Protein AF-A0A8S0FIL8-F1 (afdb_monomer)

Foldseek 3Di:
DADDDPDDDDDDDPDDDDAADDPQLLVQLQCLLVVDAAERAEEAEPDPNRVRNVVVQQVSQDDDPPDSPRGGHHHPNYDYDYPWHGKDWDWDAHPVGDIDIHTGHTPRGDLDQPCCVVDQLLPDQEDEDEPSNQSNLLVSLVNCVVSVHAYEYAQEDDPDACLSSLQSHLEYEYEQNSLCVNQVDNDPVVSQVVSVVSYVHWYKYQPDQQFIWTDDPNDIDGDGDDDDDDDDDDSAWDDDDDDDDDDDDDDDDPPDDDDDDDTDDDDDDDDDDDPDDDD

Structure (mmCIF, N/CA/C/O backbone):
data_AF-A0A8S0FIL8-F1
#
_entry.id   AF-A0A8S0FIL8-F1
#
loop_
_atom_site.group_PDB
_atom_site.id
_atom_site.type_symbol
_atom_site.label_atom_id
_atom_site.label_alt_id
_atom_site.label_comp_id
_atom_site.label_asym_id
_atom_site.label_entity_id
_atom_site.label_seq_id
_atom_site.pdbx_PDB_ins_code
_atom_site.Cartn_x
_atom_site.Cartn_y
_atom_site.Cartn_z
_atom_site.occupancy
_atom_site.B_iso_or_equiv
_atom_site.auth_seq_id
_atom_site.auth_comp_id
_atom_site.auth_asym_id
_atom_site.auth_atom_id
_atom_site.pdbx_PDB_model_num
ATOM 1 N N . MET A 1 1 ? 24.696 -2.050 7.051 1.00 86.12 1 MET A N 1
ATOM 2 C CA . MET A 1 1 ? 25.904 -1.302 7.494 1.00 86.12 1 MET A CA 1
ATOM 3 C C . MET A 1 1 ? 26.000 -1.391 9.016 1.00 86.12 1 MET A C 1
ATOM 5 O O . MET A 1 1 ? 25.010 -1.813 9.594 1.00 86.12 1 MET A O 1
ATOM 9 N N . PRO A 1 2 ? 27.134 -1.101 9.679 1.00 87.38 2 PRO A N 1
ATOM 10 C CA . PRO A 1 2 ? 27.211 -1.208 11.141 1.00 87.38 2 PRO A CA 1
ATOM 11 C C . PRO A 1 2 ? 26.214 -0.289 11.860 1.00 87.38 2 PRO A C 1
ATOM 13 O O . PRO A 1 2 ? 25.454 -0.758 12.696 1.00 87.38 2 PRO A O 1
ATOM 16 N N . THR A 1 3 ? 26.160 0.984 11.469 1.00 90.88 3 THR A N 1
ATOM 17 C CA . THR A 1 3 ? 25.270 2.012 12.033 1.00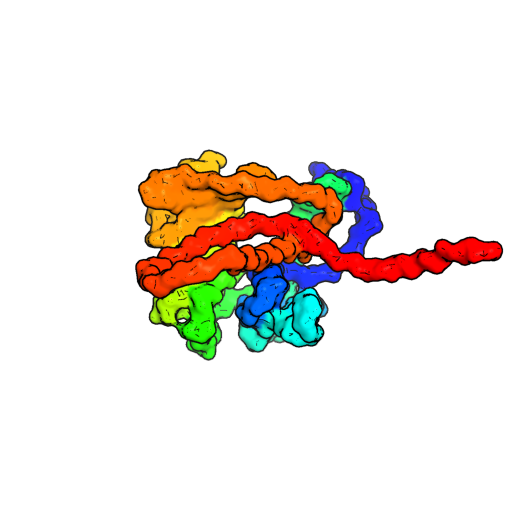 90.88 3 THR A CA 1
ATOM 18 C C . THR A 1 3 ? 24.722 2.900 10.921 1.00 90.88 3 THR A C 1
ATOM 20 O O . THR A 1 3 ? 25.359 3.031 9.871 1.00 90.88 3 THR A O 1
ATOM 23 N N . LEU A 1 4 ? 23.536 3.482 11.120 1.00 93.38 4 LEU A N 1
ATOM 24 C CA . LEU A 1 4 ? 22.948 4.426 10.167 1.00 93.38 4 LEU A CA 1
ATOM 25 C C . LEU A 1 4 ? 23.740 5.751 10.114 1.00 93.38 4 LEU A C 1
ATOM 27 O O . LEU A 1 4 ? 24.337 6.154 11.112 1.00 93.38 4 LEU A O 1
ATOM 31 N N . PRO A 1 5 ? 23.755 6.452 8.964 1.00 92.31 5 PRO A N 1
ATOM 32 C CA . PRO A 1 5 ? 24.324 7.794 8.867 1.00 92.31 5 PRO A CA 1
ATOM 33 C C . PRO A 1 5 ? 23.567 8.821 9.714 1.00 92.31 5 PRO A C 1
ATOM 35 O O . PRO A 1 5 ? 22.347 8.922 9.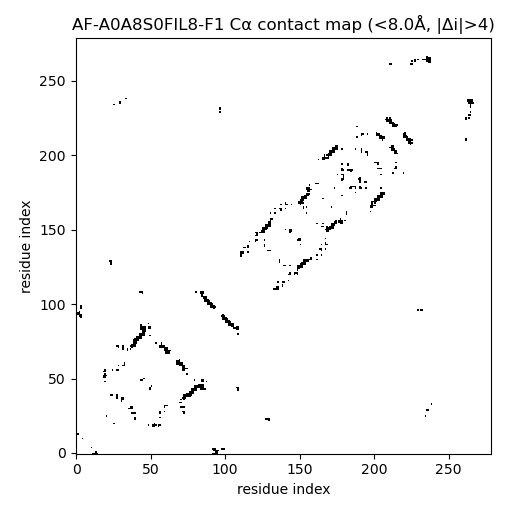616 1.00 92.31 5 PRO A O 1
ATOM 38 N N . GLU A 1 6 ? 24.300 9.652 10.452 1.00 90.75 6 GLU A N 1
ATOM 39 C CA . GLU A 1 6 ? 23.745 10.796 11.197 1.00 90.75 6 GLU A CA 1
ATOM 40 C C . GLU A 1 6 ? 23.898 12.131 10.440 1.00 90.75 6 GLU A C 1
ATOM 42 O O . GLU A 1 6 ? 23.356 13.156 10.847 1.00 90.75 6 GLU A O 1
ATOM 47 N N . GLY A 1 7 ? 24.634 12.145 9.323 1.00 90.81 7 GLY A N 1
ATOM 48 C CA . GLY A 1 7 ? 24.907 13.360 8.564 1.00 90.81 7 GLY A CA 1
ATOM 49 C C . GLY A 1 7 ? 25.640 13.109 7.249 1.00 90.81 7 GLY A C 1
ATOM 50 O O . GLY A 1 7 ? 25.738 11.982 6.761 1.00 90.81 7 GLY A O 1
ATOM 51 N N . GLY A 1 8 ? 26.146 14.189 6.651 1.00 91.94 8 GLY A N 1
ATOM 52 C CA . GLY A 1 8 ? 26.916 14.115 5.411 1.00 91.94 8 GLY A CA 1
ATOM 53 C C . GLY A 1 8 ? 28.220 13.336 5.601 1.00 91.94 8 GLY A C 1
ATOM 54 O O . GLY A 1 8 ? 28.983 13.607 6.525 1.00 91.94 8 GLY A O 1
ATOM 55 N N . GLY A 1 9 ? 28.498 12.384 4.711 1.00 89.94 9 GLY A N 1
ATOM 56 C CA . GLY A 1 9 ? 29.698 11.557 4.799 1.00 89.94 9 GLY A CA 1
ATOM 57 C C . GLY A 1 9 ? 29.759 10.469 3.733 1.00 89.94 9 GLY A C 1
ATOM 58 O O . GLY A 1 9 ? 28.884 10.356 2.874 1.00 89.94 9 GLY A O 1
ATOM 59 N N . LYS A 1 10 ? 30.818 9.658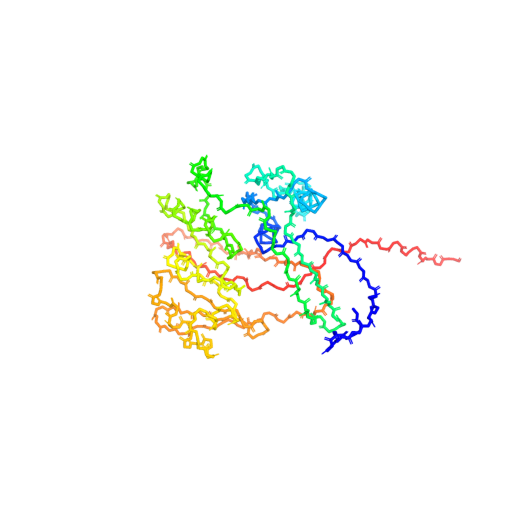 3.789 1.00 91.12 10 LYS A N 1
ATOM 60 C CA . LYS A 1 10 ? 30.979 8.454 2.967 1.00 91.12 10 LYS A CA 1
ATOM 61 C C . LYS A 1 10 ? 30.865 7.241 3.874 1.00 91.12 10 LYS A C 1
ATOM 63 O O . LYS A 1 10 ? 31.629 7.115 4.825 1.00 91.12 10 LYS A O 1
ATOM 68 N N . TYR A 1 11 ? 29.940 6.350 3.550 1.00 91.56 11 TYR A N 1
ATOM 69 C CA . TYR A 1 11 ? 29.658 5.159 4.340 1.00 91.56 11 TYR A CA 1
ATOM 70 C C . TYR A 1 11 ? 29.804 3.916 3.470 1.00 91.56 11 TYR A C 1
ATOM 72 O O . TYR A 1 11 ? 29.446 3.931 2.293 1.00 91.56 11 TYR A O 1
ATOM 80 N N . GLN A 1 12 ? 30.325 2.838 4.052 1.00 92.19 12 GLN A N 1
ATOM 81 C CA . GLN A 1 12 ? 30.495 1.563 3.366 1.00 92.19 12 GLN A CA 1
ATOM 82 C C . GLN A 1 12 ? 29.366 0.600 3.747 1.00 92.19 12 GLN A C 1
ATOM 84 O O . GLN A 1 12 ? 29.058 0.407 4.925 1.00 92.19 12 GLN A O 1
ATOM 89 N N . ALA A 1 13 ? 28.750 -0.020 2.741 1.00 92.50 13 ALA A N 1
ATOM 90 C CA . ALA A 1 13 ? 27.771 -1.077 2.943 1.00 92.50 13 ALA A CA 1
ATOM 91 C C . ALA A 1 13 ? 28.462 -2.447 3.036 1.00 92.50 13 ALA A C 1
ATOM 93 O O . ALA A 1 13 ? 29.376 -2.740 2.268 1.00 92.50 13 ALA A O 1
ATOM 94 N N . ASN A 1 14 ? 27.986 -3.299 3.947 1.00 91.50 14 ASN A N 1
ATOM 95 C CA . ASN A 1 14 ? 28.456 -4.688 4.066 1.00 91.50 14 ASN A CA 1
ATOM 96 C C . ASN A 1 14 ? 27.796 -5.603 3.021 1.00 91.50 14 ASN A C 1
ATOM 98 O O . ASN A 1 14 ? 28.373 -6.604 2.615 1.00 91.50 14 ASN A O 1
ATOM 102 N N . HIS A 1 15 ? 26.579 -5.251 2.600 1.00 90.44 15 HIS A N 1
ATOM 103 C CA . HIS A 1 15 ? 25.776 -5.971 1.618 1.00 90.44 15 HIS A CA 1
ATOM 104 C C . HIS A 1 15 ? 24.993 -4.967 0.772 1.00 90.44 15 HIS A C 1
ATOM 106 O O . HIS A 1 15 ? 24.625 -3.898 1.263 1.00 90.44 15 HIS A O 1
ATOM 112 N N . TYR A 1 16 ? 24.730 -5.333 -0.479 1.00 91.06 16 TYR A N 1
ATOM 113 C CA . TYR A 1 16 ? 23.907 -4.575 -1.413 1.00 91.06 16 TYR A CA 1
ATOM 114 C C . TYR A 1 16 ? 22.927 -5.527 -2.092 1.00 91.06 16 TYR A C 1
ATOM 116 O O . TYR A 1 16 ? 23.315 -6.620 -2.509 1.00 91.06 16 TYR A O 1
ATOM 124 N N . LEU A 1 17 ? 21.665 -5.113 -2.168 1.00 88.06 17 LEU A N 1
ATOM 125 C CA . LEU A 1 17 ? 20.586 -5.857 -2.798 1.00 88.06 17 LEU A CA 1
ATOM 126 C C . LEU A 1 17 ? 19.701 -4.882 -3.562 1.00 88.06 17 LEU A C 1
ATOM 128 O O . LEU A 1 17 ? 19.314 -3.843 -3.029 1.00 88.06 17 LEU A O 1
ATOM 132 N N . GLU A 1 18 ? 19.354 -5.264 -4.782 1.00 84.25 18 GLU A N 1
ATOM 133 C CA . GLU A 1 18 ? 18.313 -4.625 -5.573 1.00 84.25 18 GLU A CA 1
ATOM 134 C C . GLU A 1 18 ? 17.161 -5.621 -5.678 1.00 84.25 18 GLU A C 1
ATOM 136 O O . GLU A 1 18 ? 17.354 -6.741 -6.149 1.00 84.25 18 GLU A O 1
ATOM 141 N N . ILE A 1 19 ? 15.997 -5.238 -5.158 1.00 83.19 19 ILE A N 1
ATOM 142 C CA . ILE A 1 19 ? 14.789 -6.064 -5.145 1.00 83.19 19 ILE A CA 1
ATOM 143 C C . ILE A 1 19 ? 13.575 -5.196 -5.466 1.00 83.19 19 ILE A C 1
ATOM 145 O O . ILE A 1 19 ? 13.546 -3.999 -5.165 1.00 83.19 19 ILE A O 1
ATOM 149 N N . GLY A 1 20 ? 12.554 -5.817 -6.039 1.00 80.50 20 GLY A N 1
ATOM 150 C CA . GLY A 1 20 ? 11.224 -5.253 -6.175 1.00 80.50 20 GLY A CA 1
ATOM 151 C C . GLY A 1 20 ? 10.627 -4.920 -4.808 1.00 80.50 20 GLY A C 1
ATOM 152 O O . GLY A 1 20 ? 10.810 -5.630 -3.817 1.00 80.50 20 GLY A O 1
ATOM 153 N N . GLY A 1 21 ? 9.895 -3.812 -4.753 1.00 82.94 21 GLY A N 1
ATOM 154 C CA . GLY A 1 21 ? 9.264 -3.331 -3.532 1.00 82.94 21 GLY A CA 1
ATOM 155 C C . GLY A 1 21 ? 8.023 -2.499 -3.821 1.00 82.94 21 GLY A C 1
ATOM 156 O O . GLY A 1 21 ? 7.374 -2.653 -4.852 1.00 82.94 21 GLY A O 1
ATOM 157 N N . GLY A 1 22 ? 7.702 -1.605 -2.891 1.00 86.06 22 GLY A N 1
ATOM 158 C CA . GLY A 1 22 ? 6.465 -0.826 -2.897 1.00 86.06 22 GLY A CA 1
ATOM 159 C C . GLY A 1 22 ? 5.397 -1.473 -2.006 1.00 86.06 22 GLY A C 1
ATOM 160 O O . GLY A 1 22 ? 5.297 -2.706 -2.002 1.00 86.06 22 GLY A O 1
ATOM 161 N N . PRO A 1 23 ? 4.618 -0.691 -1.234 1.00 90.31 23 PRO A N 1
ATOM 162 C CA . PRO A 1 23 ? 3.685 -1.249 -0.254 1.00 90.31 23 PRO A CA 1
ATOM 163 C C . PRO A 1 23 ? 2.661 -2.198 -0.891 1.00 90.31 23 PRO A C 1
ATOM 165 O O . PRO A 1 23 ? 2.607 -3.365 -0.503 1.00 90.31 23 PRO A O 1
ATOM 168 N N . ALA A 1 24 ? 1.963 -1.768 -1.949 1.00 92.62 24 ALA A N 1
ATOM 169 C CA . ALA A 1 24 ? 0.987 -2.605 -2.653 1.00 92.62 24 ALA A CA 1
ATOM 170 C C . ALA A 1 24 ? 1.588 -3.892 -3.251 1.00 92.62 24 ALA A C 1
ATOM 172 O O . ALA A 1 24 ? 1.033 -4.976 -3.075 1.00 92.62 24 ALA A O 1
ATOM 173 N N . ALA A 1 25 ? 2.744 -3.816 -3.919 1.00 90.81 25 ALA A N 1
ATOM 174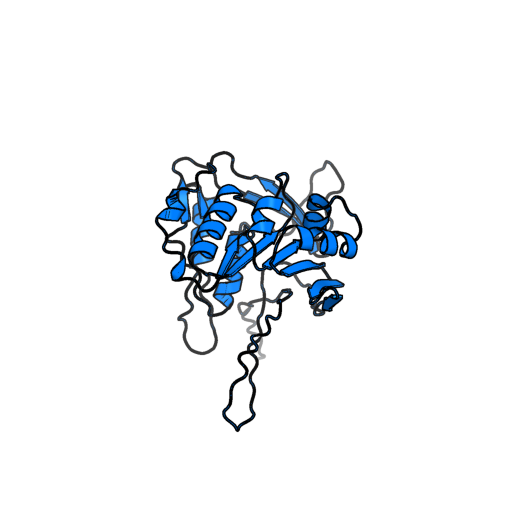 C CA . ALA A 1 25 ? 3.391 -4.997 -4.501 1.00 90.81 25 ALA A CA 1
ATOM 175 C C . ALA A 1 25 ? 3.854 -5.984 -3.419 1.00 90.81 25 ALA A C 1
ATOM 177 O O . ALA A 1 25 ? 3.733 -7.202 -3.562 1.00 90.81 25 ALA A O 1
ATOM 178 N N . THR A 1 26 ? 4.340 -5.456 -2.297 1.00 90.19 26 THR A N 1
ATOM 179 C CA . THR A 1 26 ? 4.789 -6.273 -1.173 1.00 90.19 26 THR A CA 1
ATOM 180 C C . THR A 1 26 ? 3.615 -6.935 -0.456 1.00 90.19 26 THR A C 1
ATOM 182 O O . THR A 1 26 ? 3.698 -8.112 -0.097 1.00 90.19 26 THR A O 1
ATOM 185 N N . ALA A 1 27 ? 2.503 -6.212 -0.292 1.00 91.12 27 ALA A N 1
ATOM 186 C CA . ALA A 1 27 ? 1.248 -6.761 0.200 1.00 91.12 27 ALA A CA 1
ATOM 187 C C . ALA A 1 27 ? 0.728 -7.858 -0.737 1.00 91.12 27 ALA A C 1
ATOM 189 O O . ALA A 1 27 ? 0.394 -8.939 -0.262 1.00 91.12 27 ALA A O 1
ATOM 190 N N . ALA A 1 28 ? 0.760 -7.642 -2.054 1.00 90.69 28 ALA A N 1
ATOM 191 C CA . ALA A 1 28 ? 0.334 -8.633 -3.037 1.00 90.69 28 ALA A CA 1
ATOM 192 C C . ALA A 1 28 ? 1.140 -9.937 -2.938 1.00 90.69 28 ALA A C 1
ATOM 194 O O . ALA A 1 28 ? 0.563 -11.018 -2.862 1.00 90.69 28 ALA A O 1
ATOM 195 N N . VAL A 1 29 ? 2.472 -9.851 -2.847 1.00 88.12 29 VAL A N 1
ATOM 196 C CA . VAL A 1 29 ? 3.329 -11.030 -2.641 1.00 88.12 29 VAL A CA 1
ATOM 197 C C . VAL A 1 29 ? 3.044 -11.699 -1.297 1.00 88.12 29 VAL A C 1
ATOM 199 O O . VAL A 1 29 ? 3.012 -12.926 -1.218 1.00 88.12 29 VAL A O 1
ATOM 202 N N . ALA A 1 30 ? 2.839 -10.922 -0.230 1.00 86.38 30 ALA A N 1
ATOM 203 C CA . ALA A 1 30 ? 2.514 -11.468 1.082 1.00 86.38 30 ALA A CA 1
ATOM 204 C C . ALA A 1 30 ? 1.167 -12.200 1.075 1.00 86.38 30 ALA A C 1
ATOM 206 O O . ALA A 1 30 ? 1.085 -13.281 1.643 1.00 86.38 30 ALA A O 1
ATOM 207 N N . ILE A 1 31 ? 0.151 -11.659 0.403 1.00 87.94 31 ILE A N 1
ATOM 208 C CA . ILE A 1 31 ? -1.164 -12.287 0.247 1.00 87.94 31 ILE A CA 1
ATOM 209 C C . ILE A 1 31 ? -1.070 -13.508 -0.672 1.00 87.94 31 ILE A C 1
ATOM 211 O O . ILE A 1 31 ? -1.684 -14.516 -0.367 1.00 87.94 31 ILE A O 1
ATOM 215 N N . ALA A 1 32 ? -0.242 -13.499 -1.718 1.00 85.88 32 ALA A N 1
ATOM 216 C CA . ALA A 1 32 ? -0.024 -14.675 -2.568 1.00 85.88 32 ALA A CA 1
ATOM 217 C C . ALA A 1 32 ? 0.692 -15.820 -1.822 1.00 85.88 32 ALA A C 1
ATOM 219 O O . ALA A 1 32 ? 0.331 -16.989 -1.978 1.00 85.88 32 ALA A O 1
ATOM 220 N N . LYS A 1 33 ? 1.630 -15.504 -0.905 1.00 82.44 33 LYS A N 1
ATOM 221 C CA . LYS A 1 33 ? 2.187 -16.477 0.074 1.00 82.44 33 LYS A CA 1
ATOM 222 C C . LYS A 1 33 ? 1.087 -17.159 0.896 1.00 82.44 33 LYS A C 1
ATOM 224 O O . LYS A 1 33 ? 1.299 -18.258 1.402 1.00 82.44 33 LYS A O 1
ATOM 229 N N . LEU A 1 34 ? -0.077 -16.505 0.948 1.00 83.62 34 LEU A N 1
ATOM 230 C CA . LEU A 1 34 ? -1.416 -16.933 1.376 1.00 83.62 34 LEU A CA 1
ATOM 231 C C . LEU A 1 34 ? -1.866 -18.326 0.999 1.00 83.62 34 LEU A C 1
ATOM 233 O O . LEU A 1 34 ? -2.594 -18.995 1.728 1.00 83.62 34 LEU A O 1
ATOM 237 N N . GLY A 1 35 ? -1.532 -18.655 -0.249 1.00 83.00 35 GLY A N 1
ATOM 238 C CA . GLY A 1 35 ? -2.425 -19.424 -1.105 1.00 83.00 35 GLY A CA 1
ATOM 239 C C . GLY A 1 35 ? -3.650 -18.633 -1.600 1.00 83.00 35 GLY A C 1
ATOM 240 O O . GLY A 1 35 ? -4.614 -19.265 -2.016 1.00 83.00 35 GLY A O 1
ATOM 241 N N . VAL A 1 36 ? -3.650 -17.293 -1.538 1.00 86.62 36 VAL A N 1
ATOM 242 C CA . VAL A 1 36 ? -4.749 -16.448 -2.048 1.00 86.62 36 VAL A CA 1
ATOM 243 C C . VAL A 1 36 ? -4.416 -15.974 -3.465 1.00 86.62 36 VAL A C 1
ATOM 245 O O . VAL A 1 36 ? -3.262 -15.657 -3.753 1.00 86.62 36 VAL A O 1
ATOM 248 N N . GLU A 1 37 ? -5.414 -15.929 -4.346 1.00 89.69 37 GLU A N 1
ATOM 249 C CA . GLU A 1 37 ? -5.279 -15.376 -5.698 1.00 89.69 37 GLU A CA 1
ATOM 250 C C . GLU A 1 37 ? -5.206 -13.844 -5.642 1.00 89.69 37 GLU A C 1
ATOM 252 O O . GLU A 1 37 ? -6.005 -13.204 -4.960 1.00 89.69 37 GLU A O 1
ATOM 257 N N . VAL A 1 38 ? -4.227 -13.250 -6.331 1.00 91.56 38 VAL A N 1
ATOM 258 C CA . VAL A 1 38 ? -3.969 -11.806 -6.255 1.00 91.56 38 VAL A CA 1
ATOM 259 C C . VAL A 1 38 ? -3.691 -11.225 -7.631 1.00 91.56 38 VAL A C 1
ATOM 261 O O . VAL A 1 38 ? -2.735 -11.630 -8.299 1.00 91.56 38 VAL A O 1
ATOM 264 N N . ASP A 1 39 ? -4.460 -10.198 -7.983 1.00 95.50 39 ASP A N 1
ATOM 265 C CA . ASP A 1 39 ? -4.169 -9.299 -9.093 1.00 95.50 39 ASP A CA 1
ATOM 266 C C . ASP A 1 39 ? -3.472 -8.035 -8.554 1.00 95.50 39 ASP A C 1
ATOM 268 O O . ASP A 1 39 ? -3.978 -7.339 -7.675 1.00 95.50 39 ASP A O 1
ATOM 272 N N . PHE A 1 40 ? -2.290 -7.720 -9.083 1.00 95.69 40 PHE A N 1
ATOM 273 C CA . PHE A 1 40 ? -1.603 -6.455 -8.848 1.00 95.69 40 PHE A CA 1
ATOM 274 C C . PHE A 1 40 ? -2.026 -5.430 -9.897 1.00 95.69 40 PHE A C 1
ATOM 276 O O . PHE A 1 40 ? -1.701 -5.549 -11.085 1.00 95.69 40 PHE A O 1
ATOM 283 N N . ILE A 1 41 ? -2.720 -4.399 -9.423 1.00 97.06 41 ILE A N 1
ATOM 284 C CA . ILE A 1 41 ? -3.145 -3.242 -10.203 1.00 97.06 41 ILE A CA 1
ATOM 285 C C . ILE A 1 41 ? -2.196 -2.093 -9.871 1.00 97.06 41 ILE A C 1
ATOM 287 O O . ILE A 1 41 ? -2.050 -1.700 -8.715 1.00 97.06 41 ILE A O 1
ATOM 291 N N . GLY A 1 42 ? -1.519 -1.555 -10.879 1.00 95.19 42 GLY A N 1
ATOM 292 C CA . GLY A 1 42 ? -0.510 -0.533 -10.643 1.00 95.19 42 GLY A CA 1
ATOM 293 C C . GLY A 1 42 ? 0.102 0.007 -11.920 1.00 95.19 42 GLY A C 1
ATOM 294 O O . GLY A 1 42 ? -0.360 -0.276 -13.025 1.00 95.19 42 GLY A O 1
ATOM 295 N N . ARG A 1 43 ? 1.160 0.799 -11.756 1.00 95.44 43 ARG A N 1
ATOM 296 C CA . ARG A 1 43 ? 1.835 1.496 -12.850 1.00 95.44 43 ARG A CA 1
ATOM 297 C C . ARG A 1 43 ? 3.339 1.375 -12.669 1.00 95.44 43 ARG A C 1
ATOM 299 O O . ARG A 1 43 ? 3.842 1.591 -11.568 1.00 95.44 43 ARG A O 1
ATOM 306 N N . VAL A 1 44 ? 4.037 1.055 -13.747 1.00 96.25 44 VAL A N 1
ATOM 307 C CA . VAL A 1 44 ? 5.499 1.014 -13.799 1.00 96.25 44 VAL A CA 1
ATOM 308 C C . VAL A 1 44 ? 5.996 1.656 -15.086 1.00 96.25 44 VAL A C 1
ATOM 310 O O . VAL A 1 44 ? 5.260 1.762 -16.071 1.00 96.25 44 VAL A O 1
ATOM 313 N N . GLY A 1 45 ? 7.254 2.073 -15.071 1.00 96.25 45 GLY A N 1
ATOM 314 C CA . GLY A 1 45 ? 7.981 2.419 -16.278 1.00 96.25 45 GLY A CA 1
ATOM 315 C C . GLY A 1 45 ? 8.291 1.184 -17.120 1.00 96.25 45 GLY A C 1
ATOM 316 O O . GLY A 1 45 ? 8.209 0.044 -16.654 1.00 96.25 45 GLY A O 1
ATOM 317 N N . ASP A 1 46 ? 8.676 1.393 -18.371 1.00 94.62 46 ASP A N 1
ATOM 318 C CA . ASP A 1 46 ? 9.249 0.356 -19.230 1.00 94.62 46 ASP A CA 1
ATOM 319 C C . ASP A 1 46 ? 10.766 0.169 -19.027 1.00 94.62 46 ASP A C 1
ATOM 321 O O . ASP A 1 46 ? 11.432 -0.463 -19.846 1.00 94.62 46 ASP A O 1
ATOM 325 N N . ASP A 1 47 ? 11.290 0.634 -17.893 1.00 94.06 47 ASP A N 1
ATOM 326 C CA . ASP A 1 47 ? 12.690 0.561 -17.486 1.00 94.06 47 ASP A CA 1
ATOM 327 C C . ASP A 1 47 ? 13.077 -0.757 -16.782 1.00 94.06 47 ASP A C 1
ATOM 329 O O . ASP A 1 47 ? 12.265 -1.663 -16.564 1.00 94.06 47 ASP A O 1
ATOM 333 N N . SER A 1 48 ? 14.362 -0.906 -16.441 1.00 91.38 48 SER A N 1
ATOM 334 C CA . SER A 1 48 ? 14.873 -2.098 -15.748 1.00 91.38 48 SER A CA 1
ATOM 335 C C . SER A 1 48 ? 14.186 -2.321 -14.401 1.00 91.38 48 SER A C 1
ATOM 337 O O . SER A 1 48 ? 13.816 -3.451 -14.097 1.00 91.38 48 SER A O 1
ATOM 339 N N . CYS A 1 49 ? 13.949 -1.256 -13.632 1.00 90.94 49 CYS A N 1
ATOM 340 C CA . CYS A 1 49 ? 13.302 -1.330 -12.325 1.00 90.94 49 CYS A CA 1
ATOM 341 C C . CYS A 1 49 ? 11.875 -1.896 -12.428 1.00 90.94 49 CYS A C 1
ATOM 343 O O . CYS A 1 49 ? 11.535 -2.855 -11.729 1.00 90.94 49 CYS A O 1
ATOM 345 N N . GLY A 1 50 ? 11.061 -1.382 -13.356 1.00 92.31 50 GLY A N 1
ATOM 346 C CA . GLY A 1 50 ? 9.704 -1.873 -13.594 1.00 92.31 50 GLY A CA 1
ATOM 347 C C . GLY A 1 50 ? 9.688 -3.325 -14.072 1.00 92.31 50 GLY A C 1
ATOM 348 O O . GLY A 1 50 ? 8.882 -4.136 -13.605 1.00 92.31 50 GLY A O 1
ATOM 349 N N . ASN A 1 51 ? 10.622 -3.689 -14.956 1.00 91.00 51 ASN A N 1
ATOM 350 C CA . ASN A 1 51 ? 10.791 -5.069 -15.413 1.00 91.00 51 ASN A CA 1
ATOM 351 C C . ASN A 1 51 ? 11.163 -6.024 -14.267 1.00 91.00 51 ASN A C 1
ATOM 353 O O . ASN A 1 51 ? 10.560 -7.095 -14.162 1.00 91.00 51 ASN A O 1
ATOM 357 N N . THR A 1 52 ? 12.114 -5.642 -13.411 1.00 89.56 52 THR A N 1
ATOM 358 C CA . THR A 1 52 ? 12.542 -6.429 -12.245 1.00 89.56 52 THR A CA 1
ATOM 359 C C . THR A 1 52 ? 11.391 -6.619 -11.264 1.00 89.56 52 THR A C 1
ATOM 361 O O . THR A 1 52 ? 11.075 -7.760 -10.930 1.00 89.56 52 THR A O 1
ATOM 364 N N . LEU A 1 53 ? 10.686 -5.543 -10.892 1.00 89.88 53 LEU A N 1
ATOM 365 C CA . LEU A 1 53 ? 9.526 -5.611 -9.999 1.00 89.88 53 LEU A CA 1
ATOM 366 C C . LEU A 1 53 ? 8.479 -6.607 -10.513 1.00 89.88 53 LEU A C 1
ATOM 368 O O . LEU A 1 53 ? 8.070 -7.518 -9.793 1.00 89.88 53 LEU A O 1
ATOM 372 N N . LEU A 1 54 ? 8.070 -6.467 -11.777 1.00 91.38 54 LEU A N 1
ATOM 373 C CA . LEU A 1 54 ? 7.066 -7.342 -12.379 1.00 91.38 54 LEU A CA 1
ATOM 374 C C . LEU A 1 54 ? 7.543 -8.793 -12.496 1.00 91.38 54 LEU A C 1
ATOM 376 O O . LEU A 1 54 ? 6.749 -9.720 -12.338 1.00 91.38 54 LEU A O 1
ATOM 380 N N . ALA A 1 55 ? 8.822 -9.015 -12.795 1.00 88.75 55 ALA A N 1
ATOM 381 C CA . ALA A 1 55 ? 9.385 -10.356 -12.847 1.00 88.75 55 ALA A CA 1
ATOM 382 C C . ALA A 1 55 ? 9.388 -11.017 -11.462 1.00 88.75 55 ALA A C 1
ATOM 384 O O . ALA A 1 55 ? 9.042 -12.192 -11.357 1.00 88.75 55 ALA A O 1
ATOM 385 N N . GLU A 1 56 ? 9.746 -10.284 -10.411 1.00 86.50 56 GLU A N 1
ATOM 386 C CA . GLU A 1 56 ? 9.816 -10.808 -9.048 1.00 86.50 56 GLU A CA 1
ATOM 387 C C . GLU A 1 56 ? 8.441 -11.154 -8.477 1.00 86.50 56 GLU A C 1
ATOM 389 O O . GLU A 1 56 ? 8.249 -12.278 -8.009 1.00 86.50 56 GLU A O 1
ATOM 394 N N . ILE A 1 57 ? 7.455 -10.257 -8.584 1.00 86.69 57 ILE A N 1
ATOM 395 C CA . ILE A 1 57 ? 6.119 -10.524 -8.023 1.00 86.69 57 ILE A CA 1
ATOM 396 C C . ILE A 1 57 ? 5.387 -11.655 -8.763 1.00 86.69 57 ILE A C 1
ATOM 398 O O . ILE A 1 57 ? 4.621 -12.394 -8.150 1.00 86.69 57 ILE A O 1
ATOM 402 N N . ARG A 1 58 ? 5.679 -11.881 -10.053 1.00 87.69 58 ARG A N 1
ATOM 403 C CA . ARG A 1 58 ? 5.182 -13.058 -10.798 1.00 87.69 58 ARG A CA 1
ATOM 404 C C . ARG A 1 58 ? 5.906 -14.350 -10.422 1.00 87.69 58 ARG A C 1
ATOM 406 O O . ARG A 1 58 ? 5.317 -15.428 -10.467 1.00 87.69 58 ARG A O 1
ATOM 413 N N . LYS A 1 59 ? 7.202 -14.263 -10.102 1.00 78.00 59 LYS A N 1
ATOM 414 C CA . LYS A 1 59 ? 8.043 -15.404 -9.695 1.00 78.00 59 LYS A CA 1
ATOM 415 C C . LYS A 1 59 ? 7.849 -15.807 -8.242 1.00 78.00 59 LYS A C 1
ATOM 417 O O . LYS A 1 59 ? 8.406 -16.827 -7.846 1.00 78.00 59 LYS A O 1
ATOM 422 N N . ALA A 1 60 ? 7.061 -15.053 -7.481 1.00 65.19 60 ALA A N 1
ATOM 423 C CA . ALA A 1 60 ? 6.562 -15.387 -6.155 1.00 65.19 60 ALA A CA 1
ATOM 424 C C . ALA A 1 60 ? 5.679 -16.659 -6.184 1.00 65.19 60 ALA A C 1
ATOM 426 O O . ALA A 1 60 ? 4.503 -16.624 -5.853 1.00 65.19 60 ALA A O 1
ATOM 427 N N . ARG A 1 61 ? 6.230 -17.789 -6.639 1.00 56.53 61 ARG A N 1
ATOM 428 C CA . ARG A 1 61 ? 5.624 -19.116 -6.581 1.00 56.53 61 ARG A CA 1
ATOM 429 C C . ARG A 1 61 ? 6.061 -19.756 -5.277 1.00 56.53 61 ARG A C 1
ATOM 431 O O . ARG A 1 61 ? 7.257 -19.847 -5.004 1.00 56.53 61 ARG A O 1
ATOM 438 N N . PHE A 1 62 ? 5.103 -20.218 -4.488 1.00 55.50 62 PHE A N 1
ATOM 439 C CA . PHE A 1 62 ? 5.383 -20.768 -3.166 1.00 55.50 62 PHE A CA 1
ATOM 440 C C . PHE A 1 62 ? 5.234 -22.283 -3.138 1.00 55.50 62 PHE A C 1
ATOM 442 O O . PHE A 1 62 ? 4.315 -22.847 -3.729 1.00 55.50 62 PHE A O 1
ATOM 449 N N . ARG A 1 63 ? 6.149 -22.947 -2.419 1.00 42.03 63 ARG A N 1
ATOM 450 C CA . ARG A 1 63 ? 5.971 -24.334 -1.981 1.00 42.03 63 ARG A CA 1
ATOM 451 C C . ARG A 1 63 ? 5.064 -24.336 -0.763 1.00 42.03 63 ARG A C 1
ATOM 453 O O . ARG A 1 63 ? 5.505 -23.988 0.328 1.00 42.03 63 ARG A O 1
ATOM 460 N N . CYS A 1 64 ? 3.840 -24.819 -0.913 1.00 41.06 64 CYS A N 1
ATOM 461 C CA . CYS A 1 64 ? 3.051 -25.251 0.233 1.00 41.06 64 CYS A CA 1
ATOM 462 C C . CYS A 1 64 ? 2.880 -26.767 0.177 1.00 41.06 64 CYS A C 1
ATOM 464 O O . CYS A 1 64 ? 1.885 -27.234 -0.345 1.00 41.06 64 CYS A O 1
ATOM 466 N N . GLY A 1 65 ? 3.867 -27.520 0.684 1.00 44.22 65 GLY A N 1
ATOM 467 C CA . GLY A 1 65 ? 3.763 -28.907 1.187 1.00 44.22 65 GLY A CA 1
ATOM 468 C C . GLY A 1 65 ? 3.275 -30.046 0.273 1.00 44.22 65 GLY A C 1
ATOM 469 O O . GLY A 1 65 ? 3.634 -31.189 0.530 1.00 44.22 65 GLY A O 1
ATOM 470 N N . ILE A 1 66 ? 2.482 -29.784 -0.760 1.00 37.22 66 ILE A N 1
ATOM 471 C CA . ILE A 1 66 ? 1.852 -30.721 -1.684 1.00 37.22 66 ILE A CA 1
ATOM 472 C C . ILE A 1 66 ? 1.622 -29.888 -2.959 1.00 37.22 66 ILE A C 1
ATOM 474 O O . ILE A 1 66 ? 0.828 -28.959 -2.942 1.00 37.22 66 ILE A O 1
ATOM 478 N N . GLN A 1 67 ? 2.367 -30.174 -4.029 1.00 38.47 67 GLN A N 1
ATOM 479 C CA . GLN A 1 67 ? 2.409 -29.449 -5.314 1.00 38.47 67 GLN A CA 1
ATOM 480 C C . GLN A 1 67 ? 3.162 -28.098 -5.389 1.00 38.47 67 GLN A C 1
ATOM 482 O O . GLN A 1 67 ? 3.004 -27.177 -4.594 1.00 38.47 67 GLN A O 1
ATOM 487 N N . LEU A 1 68 ? 3.980 -27.978 -6.443 1.00 42.28 68 LEU A N 1
ATOM 488 C CA . LEU A 1 68 ? 4.675 -26.770 -6.915 1.00 42.28 68 LEU A CA 1
ATOM 489 C C . LEU A 1 68 ? 3.743 -25.880 -7.770 1.00 42.28 68 LEU A C 1
ATOM 491 O O . LEU A 1 68 ? 4.150 -25.366 -8.810 1.00 42.28 68 LEU A O 1
ATOM 495 N N . GLU A 1 69 ? 2.486 -25.718 -7.362 1.00 45.12 69 GLU A N 1
ATOM 496 C CA . GLU A 1 69 ? 1.449 -25.004 -8.128 1.00 45.12 69 GLU A CA 1
ATOM 497 C C . GLU A 1 69 ? 1.080 -23.659 -7.483 1.00 45.12 69 GLU A C 1
ATOM 499 O O . GLU A 1 69 ? -0.067 -23.229 -7.498 1.00 45.12 69 GLU A O 1
ATOM 504 N N . GLY A 1 70 ? 2.047 -22.973 -6.868 1.00 49.16 70 GLY A N 1
ATOM 505 C CA . GLY A 1 70 ? 1.810 -21.632 -6.339 1.00 49.16 70 GLY A CA 1
ATOM 506 C C . GLY A 1 70 ? 1.560 -20.636 -7.474 1.00 49.16 70 GLY A C 1
ATOM 507 O O . GLY A 1 70 ? 2.454 -20.407 -8.295 1.00 49.16 70 GLY A O 1
ATOM 508 N N . TRP A 1 71 ? 0.369 -20.036 -7.508 1.00 55.53 71 TRP A N 1
ATOM 509 C CA . TRP A 1 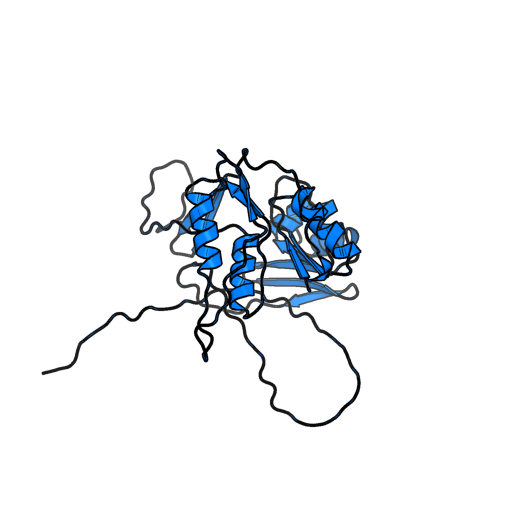71 ? 0.060 -18.872 -8.335 1.00 55.53 71 TRP A CA 1
ATOM 510 C C . TRP A 1 71 ? 0.939 -17.704 -7.872 1.00 55.53 71 TRP A C 1
ATOM 512 O O . TRP A 1 71 ? 0.897 -17.308 -6.709 1.00 55.53 71 TRP A O 1
ATOM 522 N N . GLY A 1 72 ? 1.792 -17.195 -8.763 1.00 74.56 72 GLY A N 1
ATOM 523 C CA . GLY A 1 72 ? 2.435 -15.900 -8.540 1.00 74.56 72 GLY A CA 1
ATOM 524 C C . GLY A 1 72 ? 1.398 -14.779 -8.572 1.00 74.56 72 GLY A C 1
ATOM 525 O O . GLY A 1 72 ? 0.245 -15.006 -8.932 1.00 74.56 72 GLY A O 1
ATOM 526 N N . VAL A 1 73 ? 1.806 -13.556 -8.245 1.00 88.31 73 VAL A N 1
ATOM 527 C CA . VAL A 1 73 ? 0.916 -12.399 -8.381 1.00 88.31 73 VAL A CA 1
ATOM 528 C C . VAL A 1 73 ? 0.624 -12.182 -9.867 1.00 88.31 73 VAL A C 1
ATOM 530 O O . VAL A 1 73 ? 1.553 -12.040 -10.671 1.00 88.31 73 VAL A O 1
ATOM 533 N N . ASN A 1 74 ? -0.652 -12.162 -10.249 1.00 91.81 74 ASN A N 1
ATOM 534 C CA . ASN A 1 74 ? -1.044 -11.803 -11.603 1.00 91.81 74 ASN A CA 1
ATOM 535 C C . ASN A 1 74 ? -0.883 -10.293 -11.775 1.00 91.81 74 ASN A C 1
ATOM 537 O O . ASN A 1 74 ? -1.287 -9.499 -10.938 1.00 91.81 74 ASN A O 1
ATOM 541 N N . THR A 1 75 ? -0.265 -9.872 -12.869 1.00 93.19 75 THR A N 1
ATOM 542 C CA . THR A 1 75 ? 0.046 -8.460 -13.116 1.00 93.19 75 THR A CA 1
ATOM 543 C C . THR A 1 75 ? -0.586 -7.969 -14.415 1.00 93.19 75 THR A C 1
ATOM 545 O O . THR A 1 75 ? -0.060 -7.035 -15.020 1.00 93.19 75 THR A O 1
ATOM 548 N N . ALA A 1 76 ? -1.614 -8.649 -14.927 1.00 92.31 76 ALA A N 1
ATOM 549 C CA . ALA A 1 76 ? -2.259 -8.281 -16.187 1.00 92.31 76 ALA A CA 1
ATOM 550 C C . ALA A 1 76 ? -2.790 -6.835 -16.165 1.00 92.31 76 ALA A C 1
ATOM 552 O O . ALA A 1 76 ? -2.779 -6.158 -17.188 1.00 92.31 76 ALA A O 1
ATOM 553 N N . PHE A 1 77 ? -3.168 -6.342 -14.983 1.00 93.75 77 PHE A N 1
ATOM 554 C CA . PHE A 1 77 ? -3.648 -4.978 -14.757 1.00 93.75 77 PHE A CA 1
ATOM 555 C C . PHE A 1 77 ? -2.551 -3.989 -14.331 1.00 93.75 77 PHE A C 1
ATOM 557 O O . PHE A 1 77 ? -2.853 -2.866 -13.928 1.00 93.75 77 PHE A O 1
ATOM 564 N N . CYS A 1 78 ? -1.272 -4.364 -14.425 1.00 94.19 78 CYS A N 1
ATOM 565 C CA . CYS A 1 78 ? -0.180 -3.420 -14.227 1.00 94.19 78 CYS A CA 1
ATOM 566 C C . CYS A 1 78 ? 0.189 -2.747 -15.552 1.00 94.19 78 CYS A C 1
ATOM 568 O O . CYS A 1 78 ? 0.701 -3.389 -16.474 1.00 94.19 78 CYS A O 1
ATOM 570 N N . ARG A 1 79 ? -0.053 -1.437 -15.644 1.00 94.62 79 ARG A N 1
ATOM 571 C CA . ARG A 1 79 ? 0.279 -0.646 -16.830 1.00 94.62 79 ARG A CA 1
ATOM 572 C C . ARG A 1 79 ? 1.764 -0.331 -16.888 1.00 94.62 79 ARG A C 1
ATOM 574 O O . ARG A 1 79 ? 2.355 0.127 -15.912 1.00 94.62 79 ARG A O 1
ATOM 581 N N . ARG A 1 80 ? 2.335 -0.513 -18.076 1.00 95.06 80 ARG A N 1
ATOM 582 C CA . ARG A 1 80 ? 3.697 -0.097 -18.409 1.00 95.06 80 ARG A CA 1
ATOM 583 C C . ARG A 1 80 ? 3.633 1.184 -19.225 1.00 95.06 80 ARG A C 1
ATOM 585 O O . ARG A 1 80 ? 3.006 1.190 -20.283 1.00 95.06 80 ARG A O 1
ATOM 592 N N . TYR A 1 81 ? 4.259 2.243 -18.733 1.00 95.00 81 TYR A N 1
ATOM 593 C CA . TYR A 1 81 ? 4.317 3.527 -19.423 1.00 95.00 81 TYR A CA 1
ATOM 594 C C . TYR A 1 81 ? 5.584 3.589 -20.289 1.00 95.00 81 TYR A C 1
ATOM 596 O O . TYR A 1 81 ? 6.672 3.391 -19.748 1.00 95.00 81 TYR A O 1
ATOM 604 N N . PRO A 1 82 ? 5.461 3.825 -21.610 1.00 94.50 82 PRO A N 1
ATOM 605 C CA . PRO A 1 82 ? 6.612 3.920 -22.502 1.00 94.50 82 PRO A CA 1
ATOM 606 C C . PRO A 1 82 ? 7.499 5.118 -22.162 1.00 94.50 82 PRO A C 1
ATOM 608 O O . PRO A 1 82 ? 6.981 6.213 -21.938 1.00 94.50 82 PRO A O 1
ATOM 611 N N . ASN A 1 83 ? 8.818 4.935 -22.211 1.00 94.00 83 ASN A N 1
ATOM 612 C CA . ASN A 1 83 ? 9.821 5.959 -21.898 1.00 94.00 83 ASN A CA 1
ATOM 613 C C . ASN A 1 83 ? 9.656 6.593 -20.503 1.00 94.00 83 ASN A C 1
ATOM 615 O O . ASN A 1 83 ? 10.030 7.750 -20.301 1.00 94.00 83 ASN A O 1
ATOM 619 N N . ALA A 1 84 ? 9.082 5.859 -19.549 1.00 96.06 84 ALA A N 1
ATOM 620 C CA . ALA A 1 84 ? 8.862 6.334 -18.187 1.00 96.06 84 ALA A CA 1
ATOM 621 C C . ALA A 1 84 ? 9.791 5.610 -17.213 1.00 96.06 84 ALA A C 1
ATOM 623 O O . ALA A 1 84 ? 10.028 4.408 -17.334 1.00 96.06 84 ALA A O 1
ATOM 624 N N . ARG A 1 85 ? 10.286 6.325 -16.201 1.00 94.94 85 ARG A N 1
ATOM 625 C CA . ARG A 1 85 ? 11.018 5.719 -15.084 1.00 94.94 85 ARG A CA 1
ATOM 626 C C . ARG A 1 85 ? 10.045 5.122 -14.075 1.00 94.94 85 ARG A C 1
ATOM 628 O O . ARG A 1 85 ? 8.976 5.677 -13.823 1.00 94.94 85 ARG A O 1
ATOM 635 N N . SER A 1 86 ? 10.421 4.022 -13.444 1.00 94.81 86 SER A N 1
ATOM 636 C CA . SER A 1 86 ? 9.701 3.458 -12.305 1.00 94.81 86 SER A CA 1
ATOM 637 C C . SER A 1 86 ? 10.090 4.164 -11.007 1.00 94.81 86 SER A C 1
ATOM 639 O O . SER A 1 86 ? 11.211 4.659 -10.855 1.00 94.81 86 SER A O 1
ATOM 641 N N . SER A 1 87 ? 9.154 4.206 -10.055 1.00 93.56 87 SER A N 1
ATOM 642 C CA . SER A 1 87 ? 9.438 4.670 -8.693 1.00 93.56 87 SER A CA 1
ATOM 643 C C . SER A 1 87 ? 10.471 3.764 -8.027 1.00 93.56 87 SER A C 1
ATOM 645 O O . SER A 1 87 ? 10.436 2.547 -8.200 1.00 93.56 87 SER A O 1
ATOM 647 N N . GLN A 1 88 ? 11.367 4.356 -7.246 1.00 92.25 88 GLN A N 1
ATOM 648 C CA . GLN A 1 88 ? 12.491 3.667 -6.613 1.00 92.25 88 GLN A CA 1
ATOM 649 C C . GLN A 1 88 ? 12.675 4.162 -5.182 1.00 92.25 88 GLN A C 1
ATOM 651 O O . GLN A 1 88 ? 12.267 5.270 -4.847 1.00 92.25 88 GLN A O 1
ATOM 656 N N . SER A 1 89 ? 13.328 3.367 -4.341 1.00 91.38 89 SER A N 1
ATOM 657 C CA . SER A 1 89 ? 13.689 3.785 -2.988 1.00 91.38 89 SER A CA 1
ATOM 658 C C . SER A 1 89 ? 15.087 3.298 -2.646 1.00 91.38 89 SER A C 1
ATOM 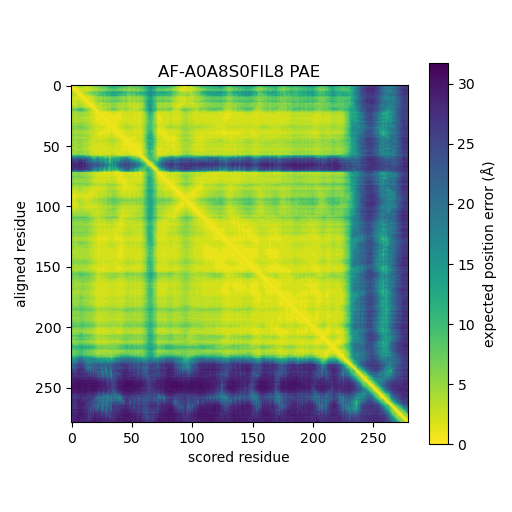660 O O . SER A 1 89 ? 15.429 2.148 -2.913 1.00 91.38 89 SER A O 1
ATOM 662 N N . ALA A 1 90 ? 15.878 4.153 -2.005 1.00 92.50 90 ALA A N 1
ATOM 663 C CA . ALA A 1 90 ? 17.114 3.747 -1.355 1.00 92.50 90 ALA A CA 1
ATOM 664 C C . ALA A 1 90 ? 16.814 3.431 0.112 1.00 92.50 90 ALA A C 1
ATOM 666 O O . ALA A 1 90 ? 16.267 4.268 0.832 1.00 92.50 90 ALA A O 1
ATOM 667 N N . ILE A 1 91 ? 17.156 2.219 0.551 1.00 91.31 91 ILE A N 1
ATOM 668 C CA . ILE A 1 91 ? 16.941 1.773 1.928 1.00 91.31 91 ILE A CA 1
ATOM 669 C C . ILE A 1 91 ? 18.297 1.469 2.552 1.00 91.31 91 ILE A C 1
ATOM 671 O O . ILE A 1 91 ? 18.990 0.541 2.139 1.00 91.31 91 ILE A O 1
ATOM 675 N N . LEU A 1 92 ? 18.661 2.249 3.563 1.00 93.38 92 LEU A N 1
ATOM 676 C CA . LEU A 1 92 ? 19.807 1.966 4.416 1.00 93.38 92 LEU A CA 1
ATOM 677 C C . LEU A 1 92 ? 19.314 1.171 5.615 1.00 93.38 92 LEU A C 1
ATOM 679 O O . LEU A 1 92 ? 18.331 1.565 6.237 1.00 93.38 92 LEU A O 1
ATOM 683 N N . VAL A 1 93 ? 19.985 0.063 5.919 1.00 91.19 93 VAL A N 1
ATOM 684 C CA . VAL A 1 93 ? 19.670 -0.794 7.067 1.00 91.19 93 VAL A CA 1
ATOM 685 C C . VAL A 1 93 ? 20.937 -1.004 7.883 1.00 91.19 93 VAL A C 1
ATOM 687 O O . VAL A 1 93 ? 21.979 -1.382 7.322 1.00 91.19 93 VAL A O 1
ATOM 690 N N . ASP A 1 94 ? 20.868 -0.751 9.185 1.00 90.44 94 ASP A N 1
ATOM 691 C CA . ASP A 1 94 ? 21.981 -1.032 10.090 1.00 90.44 94 ASP A CA 1
ATOM 692 C C . ASP A 1 94 ? 21.980 -2.477 10.624 1.00 90.44 94 ASP A C 1
ATOM 694 O O . ASP A 1 94 ? 21.184 -3.319 10.205 1.00 90.44 94 ASP A O 1
ATOM 698 N N . GLN A 1 95 ? 22.913 -2.794 11.524 1.00 88.81 95 GLN A N 1
ATOM 699 C CA . GLN A 1 95 ? 23.021 -4.126 12.124 1.00 88.81 95 GLN A CA 1
ATOM 700 C C . GLN A 1 95 ? 21.905 -4.435 13.135 1.00 88.81 95 GLN A C 1
ATOM 702 O O . GLN A 1 95 ? 21.652 -5.605 13.417 1.00 88.81 95 GLN A O 1
ATOM 707 N N . HIS A 1 96 ? 21.253 -3.403 13.676 1.00 85.31 96 HIS A N 1
ATOM 708 C CA . HIS A 1 96 ? 20.118 -3.518 14.591 1.00 85.31 96 HIS A CA 1
ATOM 709 C C . HIS A 1 96 ? 18.788 -3.630 13.830 1.00 85.31 96 HIS A C 1
ATOM 711 O O . HIS A 1 96 ? 17.760 -3.985 14.405 1.00 85.31 96 HIS A O 1
ATOM 717 N N . GLY A 1 97 ? 18.821 -3.405 12.514 1.00 79.44 97 GLY A N 1
ATOM 718 C CA . GLY A 1 97 ? 17.670 -3.470 11.633 1.00 79.44 97 GLY A CA 1
ATOM 719 C C . GLY A 1 97 ? 16.896 -2.157 11.526 1.00 79.44 97 GLY A C 1
ATOM 720 O O . GLY A 1 97 ? 15.837 -2.148 10.890 1.00 79.44 97 GLY A O 1
ATOM 721 N N . GLU A 1 98 ? 17.409 -1.069 12.104 1.00 85.88 98 GLU A N 1
ATOM 722 C CA . GLU A 1 98 ? 16.871 0.271 11.895 1.00 85.88 98 GLU A CA 1
ATOM 723 C C . GLU A 1 98 ? 17.055 0.687 10.438 1.00 85.88 98 GLU A C 1
ATOM 725 O O . GLU A 1 98 ? 17.987 0.244 9.755 1.00 85.88 98 GLU A O 1
ATOM 730 N N . ARG A 1 99 ? 16.135 1.519 9.935 1.00 87.19 99 ARG A N 1
ATOM 731 C CA . ARG A 1 99 ? 16.092 1.862 8.513 1.00 87.19 99 ARG A CA 1
ATOM 732 C C . ARG A 1 99 ? 15.937 3.348 8.264 1.00 87.19 99 ARG A C 1
ATOM 734 O O . ARG A 1 99 ? 15.073 3.993 8.847 1.00 87.19 99 ARG A O 1
ATOM 741 N N . ILE A 1 100 ? 16.680 3.835 7.275 1.00 89.44 100 ILE A N 1
ATOM 742 C CA . ILE A 1 100 ? 16.396 5.101 6.597 1.00 89.44 100 ILE A CA 1
ATOM 743 C C . ILE A 1 100 ? 15.903 4.761 5.197 1.00 89.44 100 ILE A C 1
ATOM 745 O O . ILE A 1 100 ? 16.588 4.071 4.442 1.00 89.44 100 ILE A O 1
ATOM 749 N N . ILE A 1 101 ? 14.707 5.240 4.858 1.00 88.75 101 ILE A N 1
ATOM 750 C CA . ILE A 1 101 ? 14.088 5.043 3.548 1.00 88.75 101 ILE A CA 1
ATOM 751 C C . ILE A 1 101 ? 14.041 6.395 2.838 1.00 88.75 101 ILE A C 1
ATOM 753 O O . ILE A 1 101 ? 13.377 7.321 3.300 1.00 88.75 101 ILE A O 1
ATOM 757 N N . VAL A 1 102 ? 14.715 6.494 1.695 1.00 89.94 102 VAL A N 1
ATOM 758 C CA . VAL A 1 102 ? 14.660 7.659 0.808 1.00 89.94 102 VAL A CA 1
ATOM 759 C C . VAL A 1 102 ? 13.883 7.263 -0.437 1.00 89.94 102 VAL A C 1
ATOM 761 O O . VAL A 1 102 ? 14.356 6.474 -1.252 1.00 89.94 102 VAL A O 1
ATOM 764 N N . ASN A 1 103 ? 12.669 7.790 -0.562 1.00 89.06 103 ASN A N 1
ATOM 765 C CA . ASN A 1 103 ? 11.762 7.460 -1.657 1.00 89.06 103 ASN A CA 1
ATOM 766 C C . ASN A 1 103 ? 11.938 8.425 -2.836 1.00 89.06 103 ASN A C 1
ATOM 768 O O . ASN A 1 103 ? 11.934 9.641 -2.658 1.00 89.06 103 ASN A O 1
ATOM 772 N N . TYR A 1 104 ? 12.000 7.867 -4.040 1.00 90.06 104 TYR A N 1
ATOM 773 C CA . TYR A 1 104 ? 11.917 8.555 -5.322 1.00 90.06 104 TYR A CA 1
ATOM 774 C C . TYR A 1 104 ? 10.603 8.155 -6.018 1.00 90.06 104 TYR A C 1
ATOM 776 O O . TYR A 1 104 ? 10.549 7.136 -6.716 1.00 90.06 104 TYR A O 1
ATOM 784 N N . PRO A 1 105 ? 9.507 8.908 -5.812 1.00 89.88 105 PRO A N 1
ATOM 785 C CA . PRO A 1 105 ? 8.300 8.723 -6.606 1.00 89.88 105 PRO A CA 1
ATOM 786 C C . PRO A 1 105 ? 8.586 9.158 -8.046 1.00 89.88 105 PRO A C 1
ATOM 788 O O . PRO A 1 105 ? 9.073 10.267 -8.272 1.00 89.88 105 PRO A O 1
ATOM 791 N N . SER A 1 106 ? 8.296 8.297 -9.021 1.00 92.56 106 SER A N 1
ATOM 792 C CA . SER A 1 106 ? 8.536 8.648 -10.418 1.00 92.56 106 SER A CA 1
ATOM 793 C C . SER A 1 106 ? 7.612 9.788 -10.864 1.00 92.56 106 SER A C 1
ATOM 795 O O . SER A 1 106 ? 6.391 9.648 -10.752 1.00 92.56 106 SER A O 1
ATOM 797 N N . PRO A 1 107 ? 8.159 10.886 -11.416 1.00 90.69 107 PRO A N 1
ATOM 798 C CA . PRO A 1 107 ? 7.355 11.951 -12.007 1.00 90.69 107 PRO A CA 1
ATOM 799 C C . PRO A 1 107 ? 6.759 11.551 -13.365 1.00 90.69 107 PRO A C 1
ATOM 801 O O . PRO A 1 107 ? 5.838 12.209 -13.838 1.00 90.69 107 PRO A O 1
ATOM 804 N N . ASP A 1 108 ? 7.260 10.477 -13.985 1.00 94.75 108 ASP A N 1
ATOM 805 C CA . ASP A 1 108 ? 6.847 10.048 -15.326 1.00 94.75 108 ASP A CA 1
ATOM 806 C C . ASP A 1 108 ? 5.575 9.176 -15.284 1.00 94.75 108 ASP A C 1
ATOM 808 O O . ASP A 1 108 ? 4.901 8.977 -16.295 1.00 94.75 108 ASP A O 1
ATOM 812 N N . LEU A 1 109 ? 5.222 8.651 -14.104 1.00 93.50 109 LEU A N 1
ATOM 813 C CA . LEU A 1 109 ? 4.011 7.862 -13.897 1.00 93.50 109 LEU A CA 1
ATOM 814 C C . LEU A 1 109 ? 2.831 8.794 -13.598 1.00 93.50 109 LEU A C 1
ATOM 816 O O . LEU A 1 109 ? 2.538 9.110 -12.441 1.00 93.50 109 LEU A O 1
ATOM 820 N N . GLY A 1 110 ? 2.123 9.197 -14.655 1.00 88.69 110 GLY A N 1
ATOM 821 C CA . GLY A 1 110 ? 0.965 10.095 -14.585 1.00 88.69 110 GLY A CA 1
ATOM 822 C C . GLY A 1 110 ? -0.206 9.538 -13.770 1.00 88.69 110 GLY A C 1
ATOM 823 O O . GLY A 1 110 ? -0.441 8.333 -13.746 1.00 88.69 110 GLY A O 1
ATOM 824 N N . THR A 1 111 ? -0.957 10.410 -13.103 1.00 92.06 111 THR A N 1
ATOM 825 C CA . THR A 1 111 ? -1.990 10.057 -12.111 1.00 92.06 111 THR A CA 1
ATOM 826 C C . THR A 1 111 ? -3.290 9.497 -12.696 1.00 92.06 111 THR A C 1
ATOM 828 O O . THR A 1 111 ? -4.163 9.116 -11.920 1.00 92.06 111 THR A O 1
ATOM 831 N N . ASP A 1 112 ? -3.428 9.406 -14.019 1.00 94.31 112 ASP A N 1
ATOM 832 C CA . ASP A 1 112 ? -4.637 8.899 -14.677 1.00 94.31 112 ASP A CA 1
ATOM 833 C C . ASP A 1 112 ? -5.058 7.515 -14.154 1.00 94.31 112 ASP A C 1
ATOM 835 O O . ASP A 1 112 ? -4.277 6.555 -14.170 1.00 94.31 112 ASP A O 1
ATOM 839 N N . ALA A 1 113 ? -6.313 7.439 -13.716 1.00 96.25 113 ALA A N 1
ATOM 840 C CA . ALA A 1 113 ? -6.958 6.264 -13.151 1.00 96.25 113 ALA A CA 1
ATOM 841 C C . ALA A 1 113 ? -8.241 5.862 -13.888 1.00 96.25 113 ALA A C 1
ATOM 843 O O . ALA A 1 113 ? -8.854 4.866 -13.512 1.00 96.25 113 ALA A O 1
ATOM 844 N N . GLU A 1 114 ? -8.635 6.568 -14.954 1.00 96.81 114 GLU A N 1
ATOM 845 C CA . GLU A 1 114 ? -9.909 6.311 -15.644 1.00 96.81 114 GLU A CA 1
ATOM 846 C C . GLU A 1 114 ? -9.979 4.906 -16.235 1.00 96.81 114 GLU A C 1
ATOM 848 O O . GLU A 1 114 ? -11.014 4.251 -16.253 1.00 96.81 114 GLU A O 1
ATOM 853 N N . TRP A 1 115 ? -8.834 4.366 -16.625 1.00 95.81 115 TRP A N 1
ATOM 854 C CA . TRP A 1 115 ? -8.740 3.007 -17.130 1.00 95.81 115 TRP A CA 1
ATOM 855 C C . TRP A 1 115 ? -9.123 1.903 -16.145 1.00 95.81 115 TRP A C 1
ATOM 857 O O . TRP A 1 115 ? -9.318 0.765 -16.575 1.00 95.81 115 TRP A O 1
ATOM 867 N N . LEU A 1 116 ? -9.221 2.208 -14.849 1.00 97.25 116 LEU A N 1
ATOM 868 C CA . LEU A 1 116 ? -9.730 1.263 -13.862 1.00 97.25 116 LEU A CA 1
ATOM 869 C C . LEU A 1 116 ? -11.210 0.934 -14.096 1.00 97.25 116 LEU A C 1
ATOM 871 O O . LEU A 1 116 ? -11.639 -0.140 -13.694 1.00 97.25 116 LEU A O 1
ATOM 875 N N . GLU A 1 117 ? -11.969 1.779 -14.806 1.00 97.19 117 GLU A N 1
ATOM 876 C CA . GLU A 1 117 ? -13.364 1.496 -15.188 1.00 97.19 117 GLU A CA 1
ATOM 877 C C . GLU A 1 117 ? -13.513 0.251 -16.072 1.00 97.19 117 GLU A C 1
ATOM 879 O O . GLU A 1 117 ? -14.575 -0.364 -16.105 1.00 97.19 117 GLU A O 1
ATOM 884 N N . ALA A 1 118 ? -12.450 -0.147 -16.777 1.00 96.69 118 ALA A N 1
ATOM 885 C CA . ALA A 1 118 ? -12.447 -1.356 -17.596 1.00 96.69 118 ALA A CA 1
ATOM 886 C C . ALA A 1 118 ? -12.249 -2.645 -16.776 1.00 96.69 118 ALA A C 1
ATOM 888 O O . ALA A 1 118 ? -12.337 -3.743 -17.330 1.00 96.69 118 ALA A O 1
ATOM 889 N N . ILE A 1 119 ? -11.935 -2.532 -15.483 1.00 96.44 119 ILE A N 1
ATOM 890 C CA . ILE A 1 119 ? -11.758 -3.673 -14.586 1.00 96.44 119 ILE A CA 1
ATOM 891 C C . ILE A 1 119 ? -13.097 -3.958 -13.910 1.00 96.44 119 ILE A C 1
ATOM 893 O O . ILE A 1 119 ? -13.657 -3.104 -13.228 1.00 96.44 119 ILE A O 1
ATOM 897 N N . ASP A 1 120 ? -13.590 -5.186 -14.050 1.00 97.00 120 ASP A N 1
ATOM 898 C CA . ASP A 1 120 ? -14.712 -5.658 -13.244 1.00 97.00 120 ASP A CA 1
ATOM 899 C C . ASP A 1 120 ? -14.231 -5.897 -11.809 1.00 97.00 120 ASP A C 1
ATOM 901 O O . ASP A 1 120 ? -13.536 -6.874 -11.538 1.00 97.00 120 ASP A O 1
ATOM 905 N N . PHE A 1 121 ? -14.569 -4.985 -10.896 1.00 96.31 121 PHE A N 1
ATOM 906 C CA . PHE A 1 121 ? -14.205 -5.106 -9.487 1.00 96.31 121 PHE A CA 1
ATOM 907 C C . PHE A 1 121 ? -15.051 -6.143 -8.734 1.00 96.31 121 PHE A C 1
ATOM 909 O O . PHE A 1 121 ? -14.605 -6.624 -7.697 1.00 96.31 121 PHE A O 1
ATOM 916 N N . SER A 1 122 ? -16.220 -6.546 -9.251 1.00 97.12 122 SER A N 1
ATOM 917 C CA . SER A 1 122 ? -17.134 -7.476 -8.563 1.00 97.12 122 SER A CA 1
ATOM 918 C C . SER A 1 122 ? -16.584 -8.900 -8.418 1.00 97.12 122 SER A C 1
ATOM 920 O O . SER A 1 122 ? -17.083 -9.681 -7.611 1.00 97.12 122 SER A O 1
ATOM 922 N N . ARG A 1 123 ? -15.524 -9.235 -9.164 1.00 96.00 123 ARG A N 1
ATOM 923 C CA . ARG A 1 123 ? -14.819 -10.522 -9.068 1.00 96.00 123 ARG A CA 1
ATOM 924 C C . ARG A 1 123 ? -13.895 -10.649 -7.854 1.00 96.00 123 ARG A C 1
ATOM 926 O O . ARG A 1 123 ? -13.357 -11.732 -7.643 1.00 96.00 123 ARG A O 1
ATOM 933 N N . TYR A 1 124 ? -13.621 -9.559 -7.136 1.00 96.75 124 TYR A N 1
ATOM 934 C CA . TYR A 1 124 ? -12.715 -9.568 -5.988 1.00 96.75 124 TYR A CA 1
ATOM 935 C C . TYR A 1 124 ? -13.497 -9.631 -4.678 1.00 96.75 124 TYR A C 1
ATOM 937 O O . TYR A 1 124 ? -14.539 -9.000 -4.536 1.00 96.75 124 TYR A O 1
ATOM 945 N N . ASP A 1 125 ? -12.950 -10.328 -3.683 1.00 96.62 125 ASP A N 1
ATOM 946 C CA . ASP A 1 125 ? -13.495 -10.310 -2.320 1.00 96.62 125 ASP A CA 1
ATOM 947 C C . ASP A 1 125 ? -13.069 -9.057 -1.535 1.00 96.62 125 ASP A C 1
ATOM 949 O O . ASP A 1 125 ? -13.766 -8.615 -0.619 1.00 96.62 125 ASP A O 1
ATOM 953 N N . LEU A 1 126 ? -11.898 -8.500 -1.865 1.00 97.62 126 LEU A N 1
ATOM 954 C CA . LEU A 1 126 ? -11.291 -7.371 -1.167 1.00 97.62 126 LEU A CA 1
ATOM 955 C C . LEU A 1 126 ? -10.335 -6.606 -2.085 1.00 97.62 126 LEU A C 1
ATOM 957 O O . LEU A 1 126 ? -9.551 -7.214 -2.813 1.00 97.62 126 LEU A O 1
ATOM 961 N N . ILE A 1 127 ? -10.341 -5.277 -1.979 1.00 98.38 127 ILE A N 1
ATOM 962 C CA . ILE A 1 127 ? -9.361 -4.392 -2.613 1.00 98.38 127 ILE A CA 1
ATOM 963 C C . ILE A 1 127 ? -8.473 -3.770 -1.541 1.00 98.38 127 ILE A C 1
ATOM 965 O O . ILE A 1 127 ? -8.948 -3.017 -0.694 1.00 98.38 127 ILE A O 1
ATOM 969 N N . LEU A 1 128 ? -7.175 -4.071 -1.603 1.00 98.38 128 LEU A N 1
ATOM 970 C CA . LEU A 1 128 ? -6.145 -3.433 -0.788 1.00 98.38 128 LEU A CA 1
ATOM 971 C C . LEU A 1 128 ? -5.430 -2.372 -1.618 1.00 98.38 128 LEU A C 1
ATOM 973 O O . LEU A 1 128 ? -4.940 -2.674 -2.706 1.00 98.38 128 LEU A O 1
ATOM 977 N N . ALA A 1 129 ? -5.315 -1.158 -1.089 1.00 97.75 129 ALA A N 1
ATOM 978 C CA . ALA A 1 129 ? -4.560 -0.090 -1.731 1.00 97.75 129 ALA A CA 1
ATOM 979 C C . ALA A 1 129 ? -3.723 0.699 -0.722 1.00 97.75 129 ALA A C 1
ATOM 981 O O . ALA A 1 129 ? -4.069 0.792 0.454 1.00 97.75 129 ALA A O 1
ATOM 982 N N . ASP A 1 130 ? -2.622 1.273 -1.203 1.00 95.56 130 ASP A N 1
ATOM 983 C CA . ASP A 1 130 ? -1.785 2.197 -0.443 1.00 95.56 130 ASP A CA 1
ATOM 984 C C . ASP A 1 130 ? -2.040 3.656 -0.865 1.00 95.56 130 ASP A C 1
ATOM 986 O O . ASP A 1 130 ? -2.865 3.961 -1.731 1.00 95.56 130 ASP A O 1
ATOM 990 N N . VAL A 1 131 ? -1.316 4.581 -0.243 1.00 94.62 131 VAL A N 1
ATOM 991 C CA . VAL A 1 131 ? -1.429 6.027 -0.486 1.00 94.62 131 VAL A CA 1
ATOM 992 C C . VAL A 1 131 ? -0.435 6.547 -1.537 1.00 94.62 131 VAL A C 1
ATOM 994 O O . VAL A 1 131 ? -0.134 7.734 -1.580 1.00 94.62 131 VAL A O 1
ATOM 997 N N . ARG A 1 132 ? 0.181 5.704 -2.373 1.00 92.12 132 ARG A N 1
ATOM 998 C CA . ARG A 1 132 ? 1.200 6.167 -3.342 1.00 92.12 132 ARG A CA 1
ATOM 999 C C . ARG A 1 132 ? 0.581 6.655 -4.647 1.00 92.12 132 ARG A C 1
ATOM 1001 O O . ARG A 1 132 ? 1.103 7.588 -5.256 1.00 92.12 132 ARG A O 1
ATOM 1008 N N . TRP A 1 133 ? -0.555 6.090 -5.048 1.00 94.62 133 TRP A N 1
ATOM 1009 C CA . TRP A 1 133 ? -1.321 6.508 -6.222 1.00 94.62 133 TRP A CA 1
ATOM 1010 C C . TRP A 1 133 ? -2.732 6.941 -5.814 1.00 94.62 133 TRP A C 1
ATOM 1012 O O . TRP A 1 133 ? -3.684 6.191 -5.983 1.00 94.62 133 TRP A O 1
ATOM 1022 N N . HIS A 1 134 ? -2.858 8.162 -5.283 1.00 94.88 134 HIS A N 1
ATOM 1023 C CA . HIS A 1 134 ? -4.093 8.655 -4.652 1.00 94.88 134 HIS A CA 1
ATOM 1024 C C . HIS A 1 134 ? -5.328 8.513 -5.542 1.00 94.88 134 HIS A C 1
ATOM 1026 O O . HIS A 1 134 ? -6.286 7.861 -5.145 1.00 94.88 134 HIS A O 1
ATOM 1032 N N . SER A 1 135 ? -5.275 9.041 -6.764 1.00 96.31 135 SER A N 1
ATOM 1033 C CA . SER A 1 135 ? -6.372 8.937 -7.734 1.00 96.31 135 SER A CA 1
ATOM 1034 C C . SER A 1 135 ? -6.705 7.490 -8.110 1.00 96.31 135 SER A C 1
ATOM 1036 O O . SER A 1 135 ? -7.867 7.162 -8.331 1.00 96.31 135 SER A O 1
ATOM 1038 N N . GLY A 1 136 ? -5.704 6.607 -8.156 1.00 97.50 136 GLY A N 1
ATOM 1039 C CA . GLY A 1 136 ? -5.917 5.179 -8.379 1.00 97.50 136 GLY A CA 1
ATOM 1040 C C . GLY A 1 136 ? -6.655 4.521 -7.226 1.00 97.50 136 GLY A C 1
ATOM 1041 O O . GLY A 1 136 ? -7.620 3.803 -7.458 1.00 97.50 136 GLY A O 1
ATOM 1042 N N . THR A 1 137 ? -6.236 4.802 -5.992 1.00 98.25 137 THR A N 1
ATOM 1043 C CA . THR A 1 137 ? -6.892 4.299 -4.780 1.00 98.25 137 THR A CA 1
ATOM 1044 C C . THR A 1 137 ? -8.322 4.816 -4.671 1.00 98.25 137 THR A C 1
ATOM 1046 O O . THR A 1 137 ? -9.238 4.027 -4.460 1.00 98.25 137 THR A O 1
ATOM 1049 N N . GLU A 1 138 ? -8.538 6.113 -4.890 1.00 97.94 138 GLU A N 1
ATOM 1050 C CA . GLU A 1 138 ? -9.863 6.738 -4.864 1.00 97.94 138 GLU A CA 1
ATOM 1051 C C . GLU A 1 138 ? -10.812 6.105 -5.892 1.00 97.94 138 GLU A C 1
ATOM 1053 O O . GLU A 1 138 ? -11.922 5.688 -5.548 1.00 97.94 138 GLU A O 1
ATOM 1058 N N . LYS A 1 139 ? -10.358 5.958 -7.144 1.00 98.44 139 LYS A N 1
ATOM 1059 C CA . LYS A 1 139 ? -11.148 5.341 -8.215 1.00 98.44 139 LYS A CA 1
ATOM 1060 C C . LYS A 1 139 ? -11.404 3.856 -7.941 1.00 98.44 139 LYS A C 1
ATOM 1062 O O . LYS A 1 139 ? -12.547 3.416 -8.040 1.00 98.44 139 LYS A O 1
ATOM 1067 N N . ALA A 1 140 ? -10.378 3.092 -7.557 1.00 98.44 140 ALA A N 1
ATOM 1068 C CA . ALA A 1 140 ? -10.503 1.664 -7.262 1.00 98.44 140 ALA A CA 1
ATOM 1069 C C . ALA A 1 140 ? -11.466 1.405 -6.099 1.00 98.44 140 ALA A C 1
ATOM 1071 O O . ALA A 1 140 ? -12.327 0.537 -6.202 1.00 98.44 140 ALA A O 1
ATOM 1072 N N . PHE A 1 141 ? -11.367 2.173 -5.011 1.00 98.56 141 PHE A N 1
ATOM 1073 C CA . PHE A 1 141 ? -12.280 2.030 -3.880 1.00 98.56 141 PHE A CA 1
ATOM 1074 C C . PHE A 1 141 ? -13.700 2.446 -4.240 1.00 98.56 141 PHE A C 1
ATOM 1076 O O . PHE A 1 141 ? -14.640 1.759 -3.856 1.00 98.56 141 PHE A O 1
ATOM 1083 N N . SER A 1 142 ? -13.874 3.517 -5.015 1.00 98.31 142 SER A N 1
ATOM 1084 C CA . SER A 1 142 ? -15.200 3.925 -5.489 1.00 98.31 142 SER A CA 1
ATOM 1085 C C . SER A 1 142 ? -15.870 2.812 -6.304 1.00 98.31 142 SER A C 1
ATOM 1087 O O . SER A 1 142 ? -17.015 2.454 -6.032 1.00 98.31 142 SER A O 1
ATOM 1089 N N . LEU A 1 143 ? -15.140 2.206 -7.247 1.00 98.44 143 LEU A N 1
ATOM 1090 C CA . LEU A 1 143 ? -15.629 1.086 -8.060 1.00 98.44 143 LEU A CA 1
ATOM 1091 C C . LEU A 1 143 ? -15.896 -0.171 -7.216 1.00 98.44 143 LEU A C 1
ATOM 1093 O O . LEU A 1 143 ? -16.934 -0.811 -7.379 1.00 98.44 143 LEU A O 1
ATOM 1097 N N . ALA A 1 144 ? -15.010 -0.495 -6.271 1.00 98.06 144 ALA A N 1
ATOM 1098 C CA . ALA A 1 144 ? -15.176 -1.622 -5.357 1.00 98.06 144 ALA A CA 1
ATOM 1099 C C . ALA A 1 144 ? -16.432 -1.476 -4.488 1.00 98.06 144 ALA A C 1
ATOM 1101 O O . ALA A 1 144 ? -17.236 -2.402 -4.402 1.00 98.06 144 ALA A O 1
ATOM 1102 N N . ARG A 1 145 ? -16.659 -0.290 -3.912 1.00 97.25 145 ARG A N 1
ATOM 1103 C CA . ARG A 1 145 ? -17.849 -0.008 -3.099 1.00 97.25 145 ARG A CA 1
ATOM 1104 C C . ARG A 1 145 ? -19.137 -0.109 -3.907 1.00 97.25 145 ARG A C 1
ATOM 1106 O O . ARG A 1 145 ? -20.103 -0.685 -3.415 1.00 97.25 145 ARG A O 1
ATOM 1113 N N . LEU A 1 146 ? -19.152 0.404 -5.141 1.00 97.62 146 LEU A N 1
ATOM 1114 C CA . LEU A 1 146 ? -20.299 0.253 -6.047 1.00 97.62 146 LEU A CA 1
ATOM 1115 C C . LEU A 1 146 ? -20.608 -1.224 -6.339 1.00 97.62 146 LEU A C 1
ATOM 1117 O O . LEU A 1 146 ? -21.773 -1.583 -6.493 1.00 97.62 146 LEU A O 1
ATOM 1121 N N . ALA A 1 147 ? -19.583 -2.077 -6.360 1.00 97.62 147 ALA A N 1
ATOM 1122 C CA . ALA A 1 147 ? -19.710 -3.523 -6.519 1.00 97.62 147 ALA A CA 1
ATOM 1123 C C . ALA A 1 147 ? -19.969 -4.288 -5.200 1.00 97.62 147 ALA A C 1
ATOM 1125 O O . ALA A 1 147 ? -20.110 -5.509 -5.226 1.00 97.62 147 ALA A O 1
ATOM 1126 N N . GLY A 1 148 ? -20.039 -3.607 -4.049 1.00 97.50 148 GLY A N 1
ATOM 1127 C CA . GLY A 1 148 ? -20.208 -4.240 -2.735 1.00 97.50 148 GLY A CA 1
ATOM 1128 C C . GLY A 1 148 ? -18.970 -4.987 -2.221 1.00 97.50 148 GLY A C 1
ATOM 1129 O O . GLY A 1 148 ? -19.097 -5.859 -1.361 1.00 97.50 148 GLY A O 1
ATOM 1130 N N . VAL A 1 149 ? -17.787 -4.663 -2.746 1.00 98.12 149 VAL A N 1
ATOM 1131 C CA . VAL A 1 149 ? -16.502 -5.283 -2.400 1.00 98.12 149 VAL A CA 1
ATOM 1132 C C . VAL A 1 149 ? -15.820 -4.514 -1.273 1.00 98.12 149 VAL A C 1
ATOM 1134 O O . VAL A 1 149 ? -15.778 -3.284 -1.289 1.00 98.12 149 VAL A O 1
ATOM 1137 N N . THR A 1 150 ? -15.255 -5.247 -0.309 1.00 98.31 150 THR A N 1
ATOM 1138 C CA . THR A 1 150 ? -14.589 -4.663 0.860 1.00 98.31 150 THR A CA 1
ATOM 1139 C C . THR A 1 150 ? -13.329 -3.891 0.471 1.00 98.31 150 THR A C 1
ATOM 1141 O O . THR A 1 150 ? -12.479 -4.405 -0.259 1.00 98.31 150 THR A O 1
ATOM 1144 N N . THR A 1 151 ? -13.159 -2.685 1.011 1.00 98.50 151 THR A N 1
ATOM 1145 C CA . THR A 1 151 ? -11.970 -1.847 0.782 1.00 98.50 151 THR A CA 1
ATOM 1146 C C . THR A 1 151 ? -11.065 -1.782 2.014 1.00 98.50 151 THR A C 1
ATOM 1148 O O . THR A 1 151 ? -11.517 -1.531 3.133 1.00 98.50 151 THR A O 1
ATOM 1151 N N . LEU A 1 152 ? -9.761 -1.998 1.813 1.00 98.44 152 LEU A N 1
ATOM 1152 C CA . LEU A 1 152 ? -8.733 -1.928 2.852 1.00 98.44 152 LEU A CA 1
ATOM 1153 C C . LEU A 1 152 ? -7.641 -0.933 2.455 1.00 98.44 152 LEU A C 1
ATOM 1155 O O . LEU A 1 152 ? -6.912 -1.145 1.485 1.00 98.44 152 LEU A O 1
ATOM 1159 N N . LEU A 1 153 ? -7.501 0.137 3.233 1.00 98.44 153 LEU A N 1
ATOM 1160 C CA . LEU A 1 153 ? -6.474 1.157 3.044 1.00 98.44 153 LEU A CA 1
ATOM 1161 C C . LEU A 1 153 ? -5.257 0.890 3.930 1.00 98.44 153 LEU A C 1
ATOM 1163 O O . LEU A 1 153 ? -5.385 0.815 5.151 1.00 98.44 153 LEU A O 1
ATOM 1167 N N . ASP A 1 154 ? -4.078 0.830 3.316 1.00 97.38 154 ASP A N 1
ATOM 1168 C CA . ASP A 1 154 ? -2.787 0.993 3.989 1.00 97.38 154 ASP A CA 1
ATOM 1169 C C . ASP A 1 154 ? -2.448 2.493 4.058 1.00 97.38 154 ASP A C 1
ATOM 1171 O O . ASP A 1 154 ? -1.904 3.091 3.121 1.00 97.38 154 ASP A O 1
ATOM 1175 N N . ALA A 1 155 ? -2.868 3.121 5.157 1.00 95.50 155 ALA A N 1
ATOM 1176 C CA . ALA A 1 155 ? -2.815 4.557 5.401 1.00 95.50 155 ALA A CA 1
ATOM 1177 C C . ALA A 1 155 ? -1.469 4.971 6.022 1.00 95.50 155 ALA A C 1
ATOM 1179 O O . ALA A 1 155 ? -1.362 5.334 7.198 1.00 95.50 155 ALA A O 1
ATOM 1180 N N . ASP A 1 156 ? -0.420 4.901 5.208 1.00 91.69 156 ASP A N 1
ATOM 1181 C CA . ASP A 1 156 ? 0.934 5.280 5.611 1.00 91.69 156 ASP A CA 1
ATOM 1182 C C . ASP A 1 156 ? 1.240 6.777 5.366 1.00 91.69 156 ASP A C 1
ATOM 1184 O O . ASP A 1 156 ? 0.446 7.535 4.808 1.00 91.69 156 ASP A O 1
ATOM 1188 N N . MET A 1 157 ? 2.420 7.237 5.784 1.00 88.94 157 MET A N 1
ATOM 1189 C CA . MET A 1 157 ? 2.861 8.622 5.632 1.00 88.94 157 MET A CA 1
ATOM 1190 C C . MET A 1 157 ? 2.940 9.029 4.152 1.00 88.94 157 MET A C 1
ATOM 1192 O O . MET A 1 157 ? 3.673 8.430 3.361 1.00 88.94 157 MET A O 1
ATOM 1196 N N . THR A 1 158 ? 2.260 10.115 3.789 1.00 89.25 158 THR A N 1
ATOM 1197 C CA . THR A 1 158 ? 2.307 10.752 2.463 1.00 89.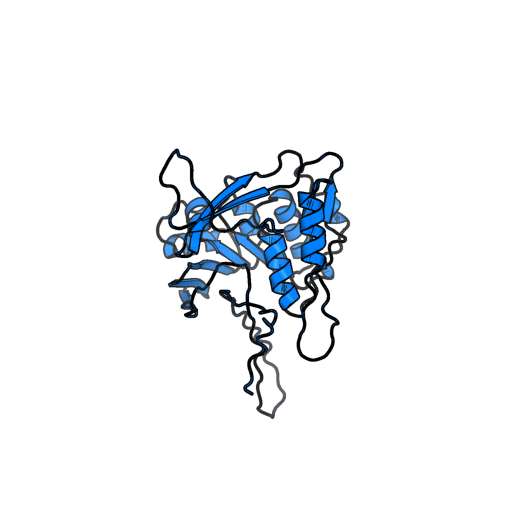25 158 THR A CA 1
ATOM 1198 C C . THR A 1 158 ? 2.144 12.267 2.596 1.00 89.25 158 THR A C 1
ATOM 1200 O O . THR A 1 158 ? 1.462 12.708 3.517 1.00 89.25 158 THR A O 1
ATOM 1203 N N . PRO A 1 159 ? 2.738 13.097 1.716 1.00 88.75 159 PRO A N 1
ATOM 1204 C CA . PRO A 1 159 ? 2.531 14.542 1.763 1.00 88.75 159 PRO A CA 1
ATOM 1205 C C . PRO A 1 159 ? 1.083 14.975 1.482 1.00 88.75 159 PRO A C 1
ATOM 1207 O O . PRO A 1 159 ? 0.680 16.027 1.973 1.00 88.75 159 PRO A O 1
ATOM 1210 N N . GLN A 1 160 ? 0.334 14.183 0.718 1.00 92.38 160 GLN A N 1
ATOM 1211 C CA . GLN A 1 160 ? -1.043 14.457 0.297 1.00 92.38 160 GLN A CA 1
ATOM 1212 C C . GLN A 1 160 ? -2.058 14.185 1.421 1.00 92.38 160 GLN A C 1
ATOM 1214 O O . GLN A 1 160 ? -1.775 13.416 2.340 1.00 92.38 160 GLN A O 1
ATOM 1219 N N . ASP A 1 161 ? -3.231 14.815 1.338 1.00 94.38 161 ASP A N 1
ATOM 1220 C CA . ASP A 1 161 ? -4.357 14.520 2.227 1.00 94.38 161 ASP A CA 1
ATOM 1221 C C . ASP A 1 161 ? -5.001 13.181 1.840 1.00 94.38 161 ASP A C 1
ATOM 1223 O O . ASP A 1 161 ? -5.360 12.962 0.683 1.00 94.38 161 ASP A O 1
ATOM 1227 N N . ILE A 1 162 ? -5.129 12.286 2.819 1.00 96.56 162 ILE A N 1
ATOM 1228 C CA . ILE A 1 162 ? -5.685 10.939 2.644 1.00 96.56 162 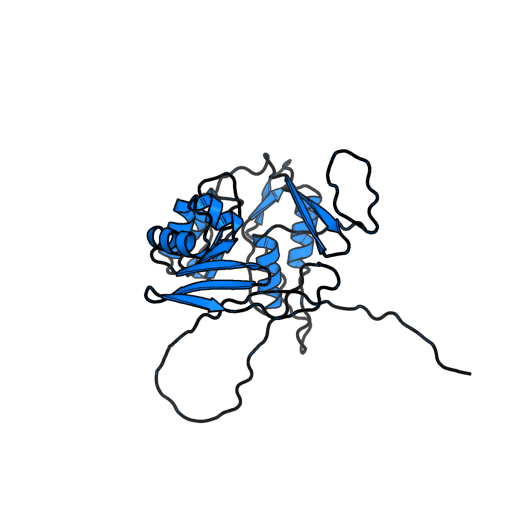ILE A CA 1
ATOM 1229 C C . ILE A 1 162 ? -7.108 10.811 3.181 1.00 96.56 162 ILE A C 1
ATOM 1231 O O . ILE A 1 162 ? -7.696 9.739 3.050 1.00 96.56 162 ILE A O 1
ATOM 1235 N N . SER A 1 163 ? -7.679 11.875 3.754 1.00 95.94 163 SER A N 1
ATOM 1236 C CA . SER A 1 163 ? -9.041 11.868 4.304 1.00 95.94 163 SER A CA 1
ATOM 1237 C C . SER A 1 163 ? -10.086 11.348 3.298 1.00 95.94 163 SER A C 1
ATOM 1239 O O . SER A 1 163 ? -10.892 10.499 3.687 1.00 95.94 163 SER A O 1
ATOM 1241 N N . PRO A 1 164 ? -10.037 11.711 1.994 1.00 96.69 164 PRO A N 1
ATOM 1242 C CA . PRO A 1 164 ? -10.940 11.134 0.993 1.00 96.69 164 PRO A CA 1
ATOM 1243 C C . PRO A 1 164 ? -10.784 9.615 0.814 1.00 96.69 164 PRO A C 1
ATOM 1245 O O . PRO A 1 164 ? -11.769 8.906 0.629 1.00 96.69 164 PRO A O 1
ATOM 1248 N N . LEU A 1 165 ? -9.556 9.090 0.907 1.00 97.94 165 LEU A N 1
ATOM 1249 C CA . LEU A 1 165 ? -9.294 7.651 0.783 1.00 97.94 165 LEU A CA 1
ATOM 1250 C C . LEU A 1 165 ? -9.800 6.890 2.011 1.00 97.94 165 LEU A C 1
ATOM 1252 O O . LEU A 1 165 ? -10.353 5.800 1.882 1.00 97.94 165 LEU A O 1
ATOM 1256 N N . VAL A 1 166 ? -9.630 7.478 3.198 1.00 97.69 166 VAL A N 1
ATOM 1257 C CA . VAL A 1 166 ? -10.114 6.921 4.468 1.00 97.69 166 VAL A CA 1
ATOM 1258 C C . VAL A 1 166 ? -11.638 6.835 4.464 1.00 97.69 166 VAL A C 1
ATOM 1260 O O . VAL A 1 166 ? -12.178 5.793 4.828 1.00 97.69 166 VAL A O 1
ATOM 1263 N N . ALA A 1 167 ? -12.325 7.870 3.973 1.00 97.56 167 ALA A N 1
ATOM 1264 C CA . ALA A 1 167 ? -13.784 7.887 3.847 1.00 97.56 167 ALA A CA 1
ATOM 1265 C C . ALA A 1 167 ? -14.341 6.772 2.946 1.00 97.56 167 ALA A C 1
ATOM 1267 O O . ALA A 1 167 ? -15.476 6.329 3.128 1.00 97.56 167 ALA A O 1
ATOM 1268 N N . LEU A 1 168 ? -13.539 6.292 1.993 1.00 97.88 168 LEU A N 1
ATOM 1269 C CA . LEU A 1 168 ? -13.890 5.192 1.096 1.00 97.88 168 LEU A CA 1
ATOM 1270 C C . LEU A 1 168 ? -13.493 3.804 1.637 1.00 97.88 168 LEU A C 1
ATOM 1272 O O . LEU A 1 168 ? -13.857 2.789 1.036 1.00 97.88 168 LEU A O 1
ATOM 1276 N N . ALA A 1 169 ? -12.751 3.729 2.743 1.00 97.75 169 ALA A N 1
ATOM 1277 C CA . ALA A 1 169 ? -12.233 2.481 3.294 1.00 97.75 169 ALA A CA 1
ATOM 1278 C C . ALA A 1 169 ? -13.213 1.837 4.290 1.00 97.75 169 ALA A C 1
ATOM 1280 O O . ALA A 1 169 ? -13.605 2.470 5.270 1.00 97.75 169 ALA A O 1
ATOM 1281 N N . ASP A 1 170 ? -13.543 0.556 4.103 1.00 97.69 170 ASP A N 1
ATOM 1282 C CA . ASP A 1 170 ? -14.221 -0.246 5.134 1.00 97.69 170 ASP A CA 1
ATOM 1283 C C . ASP A 1 170 ? -13.263 -0.610 6.276 1.00 97.69 170 ASP A C 1
ATOM 1285 O O . ASP A 1 170 ? -13.679 -0.763 7.425 1.00 97.69 170 ASP A O 1
ATOM 1289 N N . HIS A 1 171 ? -11.969 -0.717 5.963 1.00 97.81 171 HIS A N 1
ATOM 1290 C CA . HIS A 1 171 ? -10.888 -0.862 6.929 1.00 97.81 171 HIS A CA 1
ATOM 1291 C C . HIS A 1 171 ? -9.737 0.092 6.591 1.00 97.81 171 HIS A C 1
ATOM 1293 O O . HIS A 1 171 ? -9.094 -0.066 5.557 1.00 97.81 171 HIS A O 1
ATOM 1299 N N . ALA A 1 172 ? -9.430 1.049 7.465 1.00 97.69 172 ALA A N 1
ATOM 1300 C CA . ALA A 1 172 ? -8.264 1.923 7.321 1.00 97.69 172 ALA A CA 1
ATOM 1301 C C . ALA A 1 172 ? -7.199 1.570 8.362 1.00 97.69 172 ALA A C 1
ATOM 1303 O O . ALA A 1 172 ? -7.418 1.724 9.563 1.00 97.69 172 ALA A O 1
ATOM 1304 N N . VAL A 1 173 ? -6.048 1.083 7.903 1.00 97.75 173 VAL A N 1
ATOM 1305 C CA . VAL A 1 173 ? -4.925 0.689 8.757 1.00 97.75 173 VAL A CA 1
ATOM 1306 C C . VAL A 1 173 ? -3.836 1.742 8.658 1.00 97.75 173 VAL A C 1
ATOM 1308 O O . VAL A 1 173 ? -3.165 1.852 7.639 1.00 97.75 173 VAL A O 1
ATOM 1311 N N . PHE A 1 174 ? -3.655 2.515 9.721 1.00 97.50 174 PHE A N 1
ATOM 1312 C CA . PHE A 1 174 ? -2.665 3.576 9.785 1.00 97.50 174 PHE A CA 1
ATOM 1313 C C . PHE A 1 174 ? -1.324 3.085 10.328 1.00 97.50 174 PHE A C 1
ATOM 1315 O O . PHE A 1 174 ? -1.259 2.309 11.286 1.00 97.50 174 PHE A O 1
ATOM 1322 N N . SER A 1 175 ? -0.236 3.640 9.798 1.00 95.12 175 SER A N 1
ATOM 1323 C CA . SER A 1 175 ? 1.013 3.720 10.556 1.00 95.12 175 SER A CA 1
ATOM 1324 C C . SER A 1 175 ? 0.916 4.852 11.588 1.00 95.12 175 SER A C 1
ATOM 1326 O O . SER A 1 175 ? 0.224 5.843 11.352 1.00 95.12 175 SER A O 1
ATOM 1328 N N . THR A 1 176 ? 1.625 4.767 12.720 1.00 94.75 176 THR A N 1
ATOM 1329 C CA . THR A 1 176 ? 1.700 5.880 13.691 1.00 94.75 176 THR A CA 1
ATOM 1330 C C . THR A 1 176 ? 2.027 7.235 13.038 1.00 94.75 176 THR A C 1
ATOM 1332 O O . THR A 1 176 ? 1.305 8.202 13.298 1.00 94.75 176 THR A O 1
ATOM 1335 N N . PRO A 1 177 ? 3.056 7.363 12.167 1.00 94.06 177 PRO A N 1
ATOM 1336 C CA . PRO A 1 177 ? 3.325 8.635 11.500 1.00 94.06 177 PRO A CA 1
ATOM 1337 C C . PRO A 1 177 ? 2.240 9.037 10.490 1.00 94.06 177 PRO A C 1
ATOM 1339 O O . PRO A 1 177 ? 1.990 10.233 10.338 1.00 94.06 177 PRO A O 1
ATOM 1342 N N . GLY A 1 178 ? 1.594 8.080 9.816 1.00 95.25 178 GLY A N 1
ATOM 1343 C CA . GLY A 1 178 ? 0.465 8.343 8.920 1.00 95.25 178 GLY A CA 1
ATOM 1344 C C . GLY A 1 178 ? -0.735 8.927 9.667 1.00 95.25 178 GLY A C 1
ATOM 1345 O O . GLY A 1 178 ? -1.231 9.990 9.295 1.00 95.25 178 GLY A O 1
ATOM 1346 N N . LEU A 1 179 ? -1.129 8.297 10.780 1.00 96.69 179 LEU A N 1
ATOM 1347 C CA . LEU A 1 179 ? -2.223 8.759 11.635 1.00 96.69 179 LEU A CA 1
ATOM 1348 C C . LEU A 1 179 ? -1.956 10.169 12.160 1.00 96.69 179 LEU A C 1
ATOM 1350 O O . LEU A 1 179 ? -2.768 11.066 11.957 1.00 96.69 179 LEU A O 1
ATOM 1354 N N . LYS A 1 180 ? -0.778 10.375 12.761 1.00 96.50 180 LYS A N 1
ATOM 1355 C CA . LYS A 1 180 ? -0.335 11.675 13.277 1.00 96.50 180 LYS A CA 1
ATOM 1356 C C . LYS A 1 180 ? -0.380 12.766 12.212 1.00 96.50 180 LYS A C 1
ATOM 1358 O O . LYS A 1 180 ? -0.739 13.902 12.506 1.00 96.50 180 LYS A O 1
ATOM 1363 N N . ARG A 1 181 ? 0.017 12.448 10.978 1.00 95.62 181 ARG A N 1
ATOM 1364 C CA . ARG A 1 181 ? 0.004 13.417 9.879 1.00 95.62 181 ARG A CA 1
ATOM 1365 C C . ARG A 1 181 ? -1.414 13.796 9.465 1.00 95.62 181 ARG A C 1
ATOM 1367 O O . ARG A 1 181 ? -1.644 14.968 9.191 1.00 95.62 181 ARG A O 1
ATOM 1374 N N . MET A 1 182 ? -2.328 12.831 9.414 1.00 95.38 182 MET A N 1
ATOM 1375 C CA . MET A 1 182 ? -3.721 13.082 9.046 1.00 95.38 182 MET A CA 1
ATOM 1376 C C . MET A 1 182 ? -4.464 13.876 10.129 1.00 95.38 182 MET A C 1
ATOM 1378 O O . MET A 1 182 ? -5.213 14.793 9.815 1.00 95.38 182 MET A O 1
ATOM 1382 N N . THR A 1 183 ? -4.261 13.536 11.403 1.00 95.75 183 THR A N 1
ATOM 1383 C CA . THR A 1 183 ? -5.036 14.102 12.521 1.00 95.75 183 THR A CA 1
ATOM 1384 C C . THR A 1 183 ? -4.391 15.341 13.138 1.00 95.75 183 THR A C 1
ATOM 1386 O O . THR A 1 183 ? -5.077 16.167 13.732 1.00 95.75 183 THR A O 1
ATOM 1389 N N . GLY A 1 184 ? -3.067 15.476 13.023 1.00 95.81 184 GLY A N 1
ATOM 1390 C CA . GLY A 1 184 ? -2.271 16.466 13.754 1.00 95.81 184 GLY A CA 1
ATOM 1391 C C . GLY A 1 184 ? -2.015 16.101 15.223 1.00 95.81 184 GLY A C 1
ATOM 1392 O O . GLY A 1 184 ? -1.303 16.829 15.919 1.00 95.81 184 GLY A O 1
ATOM 1393 N N . LEU A 1 185 ? -2.554 14.975 15.700 1.00 96.69 185 LEU A N 1
ATOM 1394 C CA . LEU A 1 185 ? -2.496 14.561 17.101 1.00 96.69 185 LEU A CA 1
ATOM 1395 C C . LEU A 1 185 ? -1.270 13.691 17.391 1.00 96.69 185 LEU A C 1
ATOM 1397 O O . LEU A 1 185 ? -0.821 12.907 16.555 1.00 96.69 185 LEU A O 1
ATOM 1401 N N . GLN A 1 186 ? -0.707 13.848 18.592 1.00 94.50 186 GLN A N 1
ATOM 1402 C CA . GLN A 1 186 ? 0.465 13.077 19.025 1.00 94.50 186 GLN A CA 1
ATOM 1403 C C . GLN A 1 186 ? 0.081 11.716 19.607 1.00 94.50 186 GLN A C 1
ATOM 1405 O O . GLN A 1 186 ? 0.813 10.752 19.394 1.00 94.50 186 GLN A O 1
ATOM 1410 N N . SER A 1 187 ? -1.039 11.646 20.334 1.00 96.25 187 SER A N 1
ATOM 1411 C CA . SER A 1 187 ? -1.563 10.397 20.887 1.00 96.25 187 SER A CA 1
ATOM 1412 C C . SER A 1 187 ? -2.160 9.547 19.760 1.00 96.25 187 SER A C 1
ATOM 1414 O O . SER A 1 187 ? -3.058 10.019 19.050 1.00 96.25 187 SER A O 1
ATOM 1416 N N . PRO A 1 188 ? -1.691 8.297 19.580 1.00 94.62 188 PRO A N 1
ATOM 1417 C CA . PRO A 1 188 ? -2.318 7.354 18.664 1.00 94.62 188 PRO A CA 1
ATOM 1418 C C . PRO A 1 188 ? -3.789 7.099 19.004 1.00 94.62 188 PRO A C 1
ATOM 1420 O O . PRO A 1 188 ? -4.596 6.975 18.094 1.00 94.62 188 PRO A O 1
ATOM 1423 N N . GLU A 1 189 ? -4.154 7.062 20.285 1.00 95.75 189 GLU A N 1
ATOM 1424 C CA . GLU A 1 189 ? -5.518 6.828 20.762 1.00 95.75 189 GLU A CA 1
ATOM 1425 C C . GLU A 1 189 ? -6.459 7.964 20.353 1.00 95.75 189 GLU A C 1
ATOM 1427 O O . GLU A 1 189 ? -7.481 7.720 19.712 1.00 95.75 189 GLU A O 1
ATOM 1432 N N . GLU A 1 190 ? -6.100 9.212 20.671 1.00 96.50 190 GLU A N 1
ATOM 1433 C CA . GLU A 1 190 ? -6.887 10.390 20.287 1.00 96.50 190 GLU A CA 1
ATOM 1434 C C . GLU A 1 190 ? -6.978 10.515 18.761 1.00 96.50 190 GLU A C 1
ATOM 1436 O O . GLU A 1 190 ? -8.055 10.761 18.212 1.00 96.50 190 GLU A O 1
ATOM 1441 N N . GLY A 1 191 ? -5.860 10.272 18.065 1.00 96.81 191 GLY A N 1
ATOM 1442 C CA . GLY A 1 191 ? -5.818 10.227 16.608 1.00 96.81 191 GLY A CA 1
ATOM 1443 C C . GLY A 1 191 ? -6.777 9.187 16.034 1.00 96.81 191 GLY A C 1
ATOM 1444 O O . GLY A 1 191 ? -7.490 9.462 15.071 1.00 96.81 191 GLY A O 1
ATOM 1445 N N . LEU A 1 192 ? -6.840 8.004 16.640 1.00 96.06 192 LEU A N 1
ATOM 1446 C CA . LEU A 1 192 ? -7.695 6.918 16.185 1.00 96.06 192 LEU A CA 1
ATOM 1447 C C . LEU A 1 192 ? -9.176 7.251 16.382 1.00 96.06 192 LEU A C 1
ATOM 1449 O O . LEU A 1 192 ? -9.964 7.061 15.458 1.00 96.06 192 LEU A O 1
ATOM 1453 N N . PHE A 1 193 ? -9.548 7.827 17.531 1.00 96.31 193 PHE A N 1
ATOM 1454 C CA . PHE A 1 193 ? -10.902 8.342 17.748 1.00 96.31 193 PHE A CA 1
ATOM 1455 C C . PHE A 1 193 ? -11.267 9.416 16.720 1.00 96.31 193 PHE A C 1
ATOM 1457 O O . PHE A 1 193 ? -12.337 9.339 16.120 1.00 96.31 193 PHE A O 1
ATOM 1464 N N . GLN A 1 194 ? -10.381 10.373 16.435 1.00 96.06 194 GLN A N 1
ATOM 1465 C CA . GLN A 1 194 ? -10.644 11.365 15.390 1.00 96.06 194 GLN A CA 1
ATOM 1466 C C . GLN A 1 194 ? -10.800 10.710 14.009 1.00 96.06 194 GLN A C 1
ATOM 1468 O O . GLN A 1 194 ? -11.710 11.071 13.264 1.00 96.06 194 GLN A O 1
ATOM 1473 N N . ALA A 1 195 ? -9.973 9.718 13.672 1.00 95.75 195 ALA A N 1
ATOM 1474 C CA . ALA A 1 195 ? -10.052 9.003 12.400 1.00 95.75 195 ALA A CA 1
ATOM 1475 C C . ALA A 1 195 ? -11.391 8.266 12.211 1.00 95.75 195 ALA A C 1
ATOM 1477 O O . ALA A 1 195 ? -11.889 8.217 11.087 1.00 95.75 195 ALA A O 1
ATOM 1478 N N . THR A 1 196 ? -12.027 7.769 13.285 1.00 95.38 196 THR A N 1
ATOM 1479 C CA . THR A 1 196 ? -13.379 7.172 13.189 1.00 95.38 196 THR A CA 1
ATOM 1480 C C . THR A 1 196 ? -14.433 8.151 12.669 1.00 95.38 196 THR A C 1
ATOM 1482 O O . THR A 1 196 ? -15.416 7.729 12.079 1.00 95.38 196 THR A O 1
ATOM 1485 N N . THR A 1 197 ? -14.234 9.463 12.829 1.00 94.88 197 THR A N 1
ATOM 1486 C CA . THR A 1 197 ? -15.177 10.473 12.313 1.00 94.88 197 THR A CA 1
ATOM 1487 C C . THR A 1 197 ? -15.092 10.654 10.796 1.00 94.88 197 THR A C 1
ATOM 1489 O O . THR A 1 197 ? -15.981 11.261 10.206 1.00 94.88 197 THR A O 1
ATOM 1492 N N . GLN A 1 198 ? -14.034 10.133 10.164 1.00 94.38 198 GLN A N 1
ATOM 1493 C CA . GLN A 1 198 ? -13.759 10.293 8.734 1.00 94.38 198 GLN A CA 1
ATOM 1494 C C . GLN A 1 198 ? -14.286 9.133 7.886 1.00 94.38 198 GLN A C 1
ATOM 1496 O O . GLN A 1 198 ? -14.279 9.228 6.665 1.00 94.38 198 GLN A O 1
ATOM 1501 N N . THR A 1 199 ? -14.726 8.033 8.499 1.00 94.25 199 THR A N 1
ATOM 1502 C CA . THR A 1 199 ? -15.203 6.849 7.780 1.00 94.25 199 THR A CA 1
ATOM 1503 C C . THR A 1 199 ? -16.298 6.126 8.554 1.00 94.25 199 THR A C 1
ATOM 1505 O O . THR A 1 199 ? -16.316 6.130 9.779 1.00 94.25 199 THR A O 1
ATOM 1508 N N . ALA A 1 200 ? -17.204 5.466 7.834 1.00 92.25 200 ALA A N 1
ATOM 1509 C CA . ALA A 1 200 ? -18.139 4.512 8.433 1.00 92.25 200 ALA A CA 1
ATOM 1510 C C . ALA A 1 200 ? -17.493 3.133 8.692 1.00 92.25 200 ALA A C 1
ATOM 1512 O O . ALA A 1 200 ? -18.125 2.256 9.282 1.00 92.25 200 ALA A O 1
ATOM 1513 N N . GLY A 1 201 ? -16.265 2.926 8.207 1.00 94.12 201 GLY A N 1
ATOM 1514 C CA . GLY A 1 201 ? -15.489 1.706 8.380 1.00 94.12 201 GLY A CA 1
ATOM 1515 C C . GLY A 1 201 ? -14.782 1.606 9.732 1.00 94.12 201 GLY A C 1
ATOM 1516 O O . GLY A 1 201 ? -14.919 2.446 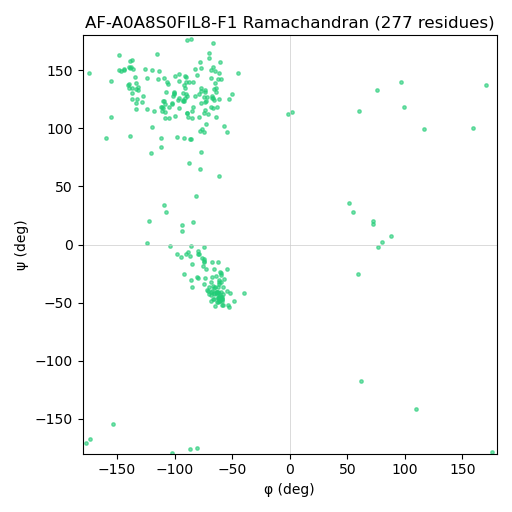10.621 1.00 94.12 201 GLY A O 1
ATOM 1517 N N . LYS A 1 202 ? -13.985 0.548 9.885 1.00 96.00 202 LYS A N 1
ATOM 1518 C CA . LYS A 1 202 ? -13.130 0.334 11.056 1.00 96.00 202 LYS A CA 1
ATOM 1519 C C . LYS A 1 202 ? -11.755 0.963 10.834 1.00 96.00 202 LYS A C 1
ATOM 1521 O O . LYS A 1 202 ? -11.171 0.837 9.759 1.00 96.00 202 LYS A O 1
ATOM 1526 N N . VAL A 1 203 ? -11.208 1.583 11.874 1.00 96.12 203 VAL A N 1
ATOM 1527 C CA . VAL A 1 203 ? -9.873 2.198 11.850 1.00 96.12 203 VAL A CA 1
ATOM 1528 C C . VAL A 1 203 ? -8.926 1.476 12.800 1.00 96.12 203 VAL A C 1
ATOM 1530 O O . VAL A 1 203 ? -9.316 1.052 13.889 1.00 96.12 203 VAL A O 1
ATOM 1533 N N . TYR A 1 204 ? -7.672 1.355 12.378 1.00 97.56 204 TYR A N 1
ATOM 1534 C CA . TYR A 1 204 ? -6.611 0.648 13.087 1.00 97.56 204 TYR A CA 1
ATOM 1535 C C . TYR A 1 204 ? -5.341 1.489 13.058 1.00 97.56 204 TYR A C 1
ATOM 1537 O O . TYR A 1 204 ? -5.099 2.192 12.084 1.00 97.56 204 TYR A O 1
ATOM 1545 N N . VAL A 1 205 ? -4.482 1.367 14.064 1.00 96.88 205 VAL A N 1
ATOM 1546 C CA . VAL A 1 205 ? -3.123 1.918 14.020 1.00 96.88 205 VAL A CA 1
ATOM 1547 C C . VAL A 1 205 ? -2.111 0.878 14.473 1.00 96.88 205 VAL A C 1
ATOM 1549 O O . VAL A 1 205 ? -2.305 0.204 15.484 1.00 96.88 205 VAL A O 1
ATOM 1552 N N . THR A 1 206 ? -1.027 0.721 13.715 1.00 93.69 206 THR A N 1
ATOM 1553 C CA . THR A 1 206 ? 0.085 -0.168 14.074 1.00 93.69 206 THR A CA 1
ATOM 1554 C C . THR A 1 206 ? 1.131 0.587 14.886 1.00 93.69 206 THR A C 1
ATOM 1556 O O . THR A 1 206 ? 1.619 1.617 14.426 1.00 93.69 206 THR A O 1
ATOM 1559 N N . LEU A 1 207 ? 1.539 0.029 16.026 1.00 90.56 207 LEU A N 1
ATOM 1560 C CA . LEU A 1 207 ? 2.517 0.600 16.961 1.00 90.56 207 LEU A CA 1
ATOM 1561 C C . LEU A 1 207 ? 3.872 -0.134 16.917 1.00 90.56 207 LEU A C 1
ATOM 1563 O O . LEU A 1 207 ? 4.593 -0.230 17.907 1.00 90.56 207 LEU A O 1
ATOM 1567 N N . GLY A 1 208 ? 4.220 -0.730 15.773 1.00 85.50 208 GLY A N 1
ATOM 1568 C CA . GLY A 1 208 ? 5.469 -1.482 15.627 1.00 85.50 208 GLY A CA 1
ATOM 1569 C C . GLY A 1 208 ? 5.536 -2.688 16.571 1.00 85.50 208 GLY A C 1
ATOM 1570 O O . GLY A 1 208 ? 4.737 -3.617 16.446 1.00 85.50 208 GLY A O 1
ATOM 1571 N N . SER A 1 209 ? 6.504 -2.691 17.491 1.00 83.06 209 SER A N 1
ATOM 1572 C CA . SER A 1 209 ? 6.695 -3.756 18.486 1.00 83.06 209 SER A CA 1
ATOM 1573 C C . SER A 1 209 ? 5.676 -3.737 19.625 1.00 83.06 209 SER A C 1
ATOM 1575 O O . SER A 1 209 ? 5.606 -4.705 20.372 1.00 83.06 209 SER A O 1
ATOM 1577 N N . GLU A 1 210 ? 4.890 -2.671 19.772 1.00 86.94 210 GLU A N 1
ATOM 1578 C CA . GLU A 1 210 ? 3.888 -2.552 20.841 1.00 86.94 210 GLU A CA 1
ATOM 1579 C C . GLU A 1 210 ? 2.526 -3.139 20.448 1.00 86.94 210 GLU A C 1
ATOM 1581 O O . GLU A 1 210 ? 1.632 -3.256 21.286 1.00 86.94 210 GLU A O 1
ATOM 1586 N N . GLY A 1 211 ? 2.366 -3.554 19.186 1.00 90.88 211 GLY A N 1
ATOM 1587 C CA . GLY A 1 211 ? 1.124 -4.154 18.717 1.00 90.88 211 GLY A CA 1
ATOM 1588 C C . GLY A 1 211 ? 0.334 -3.271 17.764 1.00 90.88 211 GLY A C 1
ATOM 1589 O O . GLY A 1 211 ? 0.889 -2.577 16.907 1.00 90.88 211 GLY A O 1
ATOM 1590 N N . SER A 1 212 ? -0.982 -3.304 17.923 1.00 94.12 212 SER A N 1
ATOM 1591 C CA . SER A 1 212 ? -1.930 -2.462 17.200 1.00 94.12 212 SER A CA 1
ATOM 1592 C C . SER A 1 212 ? -3.108 -2.060 18.076 1.00 94.12 212 SER A C 1
ATOM 1594 O O . SER A 1 212 ? -3.524 -2.839 18.937 1.00 94.12 212 SER A O 1
ATOM 1596 N N . LEU A 1 213 ? -3.679 -0.892 17.789 1.00 95.50 213 LEU A N 1
ATOM 1597 C CA . LEU A 1 213 ? -4.911 -0.394 18.395 1.00 95.50 213 LEU A CA 1
ATOM 1598 C C . LEU A 1 213 ? -6.031 -0.309 17.354 1.00 95.50 213 LEU A C 1
ATOM 1600 O O . LEU A 1 213 ? -5.766 -0.056 16.178 1.00 95.50 213 LEU A O 1
ATOM 1604 N N . TRP A 1 214 ? -7.279 -0.486 17.782 1.00 96.81 214 TRP A N 1
ATOM 1605 C CA . TRP A 1 214 ? -8.479 -0.226 16.975 1.00 96.81 214 TRP A CA 1
ATOM 1606 C C . TRP A 1 214 ? -9.639 0.232 17.852 1.00 96.81 214 TRP A C 1
ATOM 1608 O O . TRP A 1 214 ? -9.614 0.039 19.067 1.00 96.81 214 TRP A O 1
ATOM 1618 N N . ILE A 1 215 ? -10.661 0.825 17.234 1.00 91.75 215 ILE A N 1
ATOM 1619 C CA . ILE A 1 215 ? -11.927 1.130 17.909 1.00 91.75 215 ILE A CA 1
ATOM 1620 C C . ILE A 1 215 ? -12.967 0.079 17.519 1.00 91.75 215 ILE A C 1
ATOM 1622 O O . ILE A 1 215 ? -13.199 -0.168 16.334 1.00 91.75 215 ILE A O 1
ATOM 1626 N N . GLU A 1 216 ? -13.609 -0.533 18.511 1.00 88.12 216 GLU A N 1
ATOM 1627 C CA . GLU A 1 216 ? -14.742 -1.442 18.331 1.00 88.12 216 GLU A CA 1
ATOM 1628 C C . GLU A 1 216 ? -15.856 -1.059 19.305 1.00 88.12 216 GLU A C 1
ATOM 1630 O O . GLU A 1 216 ? -15.617 -0.909 20.499 1.00 88.12 216 GLU A O 1
ATOM 1635 N N . ASP A 1 217 ? -17.061 -0.821 18.780 1.00 86.88 217 ASP A N 1
ATOM 1636 C CA . ASP A 1 217 ? -18.237 -0.394 19.553 1.00 86.88 217 ASP A CA 1
ATOM 1637 C C . ASP A 1 217 ? -17.982 0.827 20.467 1.00 86.88 217 ASP A C 1
ATOM 1639 O O . ASP A 1 217 ? -18.511 0.930 21.570 1.00 86.88 217 ASP A O 1
ATOM 1643 N N . GLY A 1 218 ? -17.146 1.768 20.008 1.00 86.12 218 GLY A N 1
ATOM 1644 C CA . GLY A 1 218 ? -16.765 2.971 20.762 1.00 86.12 218 GLY A CA 1
ATOM 1645 C C . GLY A 1 218 ? -15.674 2.748 21.816 1.00 86.12 218 GLY A C 1
ATOM 1646 O O . GLY A 1 218 ? -15.286 3.694 22.501 1.00 86.12 218 GLY A O 1
ATOM 1647 N N . HIS A 1 219 ? -15.146 1.530 21.930 1.00 90.75 219 HIS A N 1
ATOM 1648 C CA . HIS A 1 219 ? -14.097 1.173 22.874 1.00 90.75 219 HIS A CA 1
ATOM 1649 C C . HIS A 1 219 ? -12.749 0.987 22.183 1.00 90.75 219 HIS A C 1
ATOM 1651 O O . HIS A 1 219 ? -12.648 0.365 21.124 1.00 90.75 219 HIS A O 1
ATOM 1657 N N . LEU A 1 220 ? -11.697 1.497 22.824 1.00 94.38 220 LEU A N 1
ATOM 1658 C CA . LEU A 1 220 ? -10.324 1.245 22.411 1.00 94.38 220 LEU A CA 1
ATOM 1659 C C . LEU A 1 220 ? -9.948 -0.204 22.728 1.00 94.38 220 LEU A C 1
ATOM 1661 O O . LEU A 1 220 ? -10.081 -0.662 23.862 1.00 94.38 220 LEU A O 1
ATOM 1665 N N . CYS A 1 221 ? -9.454 -0.899 21.717 1.00 95.19 221 CYS A N 1
ATOM 1666 C CA . CYS A 1 221 ? -8.980 -2.268 21.797 1.00 95.19 221 CYS A CA 1
ATOM 1667 C C . CYS A 1 221 ? -7.504 -2.331 21.399 1.00 95.19 221 CYS A C 1
ATOM 1669 O O . CYS A 1 221 ? -7.041 -1.541 20.575 1.00 95.19 221 CYS A O 1
ATOM 1671 N N . GLN A 1 222 ? -6.774 -3.290 21.972 1.00 94.31 222 GLN A N 1
ATOM 1672 C CA . GLN A 1 222 ? -5.350 -3.494 21.724 1.00 94.31 222 GLN A CA 1
ATOM 1673 C C . GLN A 1 222 ? -5.044 -4.969 21.487 1.00 94.31 222 GLN A C 1
ATOM 1675 O O . GLN A 1 222 ? -5.617 -5.859 22.116 1.00 94.31 222 GLN A O 1
ATOM 1680 N N . GLN A 1 223 ? -4.090 -5.215 20.596 1.00 92.31 223 GLN A N 1
ATOM 1681 C CA . GLN A 1 223 ? -3.468 -6.514 20.398 1.00 92.31 223 GLN A CA 1
ATOM 1682 C C . GLN A 1 223 ? -1.957 -6.336 20.462 1.00 92.31 223 GLN A C 1
ATOM 1684 O O . GLN A 1 223 ? -1.414 -5.555 19.690 1.00 92.31 223 GLN A O 1
ATOM 1689 N N . GLU A 1 224 ? -1.300 -7.049 21.377 1.00 88.31 224 GLU A N 1
ATOM 1690 C CA . GLU A 1 224 ? 0.157 -7.038 21.522 1.00 88.31 224 GLU A CA 1
ATOM 1691 C C . GLU A 1 224 ? 0.863 -7.658 20.312 1.00 88.31 224 GLU A C 1
ATOM 1693 O O . GLU A 1 224 ? 0.340 -8.563 19.650 1.00 88.31 224 GLU A O 1
ATOM 1698 N N . ALA A 1 225 ? 2.096 -7.209 20.070 1.00 82.94 225 ALA A N 1
ATOM 1699 C CA . ALA A 1 225 ? 2.942 -7.787 19.041 1.00 82.94 225 ALA A CA 1
ATOM 1700 C C . ALA A 1 225 ? 3.384 -9.210 19.370 1.00 82.94 225 ALA A C 1
ATOM 1702 O O . ALA A 1 225 ? 3.757 -9.539 20.495 1.00 82.94 225 ALA A O 1
ATOM 1703 N N . PHE A 1 226 ? 3.463 -10.047 18.338 1.00 75.94 226 PHE A N 1
ATOM 1704 C CA . PHE A 1 226 ? 4.170 -11.316 18.451 1.00 75.94 226 PHE A CA 1
ATOM 1705 C C . PHE A 1 226 ? 5.673 -11.066 18.626 1.00 75.94 226 PHE A C 1
ATOM 1707 O O . PHE A 1 226 ? 6.304 -10.413 17.793 1.00 75.94 226 PHE A O 1
ATOM 1714 N N . SER A 1 227 ? 6.263 -11.639 19.677 1.00 69.88 227 SER A N 1
ATOM 1715 C CA . SER A 1 227 ? 7.714 -11.609 19.874 1.00 69.88 227 SER A CA 1
ATOM 1716 C C . SER A 1 227 ? 8.409 -12.470 18.815 1.00 69.88 227 SER A C 1
ATOM 1718 O O . SER A 1 227 ? 8.175 -13.678 18.720 1.00 69.88 227 SER A O 1
ATOM 1720 N N . VAL A 1 228 ? 9.258 -11.846 17.998 1.00 62.72 228 VAL A N 1
ATOM 1721 C CA . VAL A 1 228 ? 10.052 -12.516 16.961 1.00 62.72 228 VAL A CA 1
ATOM 1722 C C . VAL A 1 228 ? 11.512 -12.072 17.049 1.00 62.72 228 VAL A C 1
ATOM 1724 O O . VAL A 1 228 ? 11.800 -10.887 17.188 1.00 62.72 228 VAL A O 1
ATOM 1727 N N . ASN A 1 229 ? 12.448 -13.022 16.948 1.00 46.50 229 ASN A N 1
ATOM 1728 C CA . ASN A 1 229 ? 13.876 -12.706 16.857 1.00 46.50 229 ASN A CA 1
ATOM 1729 C C . ASN A 1 229 ? 14.175 -12.095 15.482 1.00 46.50 229 ASN A C 1
ATOM 1731 O O . ASN A 1 229 ? 14.089 -12.781 14.461 1.00 46.50 229 ASN A O 1
ATOM 1735 N N . VAL A 1 230 ? 14.531 -10.812 15.462 1.00 46.50 230 VAL A N 1
ATOM 1736 C CA . VAL A 1 230 ? 14.878 -10.070 14.246 1.00 46.50 230 VAL A CA 1
ATOM 1737 C C . VAL A 1 230 ? 16.286 -10.473 13.805 1.00 46.50 230 VAL A C 1
ATOM 1739 O O . VAL A 1 230 ? 17.280 -9.994 14.339 1.00 46.50 230 VAL A O 1
ATOM 1742 N N . VAL A 1 231 ? 16.384 -11.377 12.831 1.00 38.09 231 VAL A N 1
ATOM 1743 C CA . VAL A 1 231 ? 17.651 -11.757 12.191 1.00 38.09 231 VAL A CA 1
ATOM 1744 C C . VAL A 1 231 ? 17.511 -11.411 10.712 1.00 38.09 231 VAL A C 1
ATOM 1746 O O . VAL A 1 231 ? 16.836 -12.126 9.988 1.00 38.09 231 VAL A O 1
ATOM 1749 N N . ALA A 1 232 ? 18.087 -10.280 10.296 1.00 34.78 232 ALA A N 1
ATOM 1750 C CA . ALA A 1 232 ? 18.025 -9.709 8.943 1.00 34.78 232 ALA A CA 1
ATOM 1751 C C . ALA A 1 232 ? 16.608 -9.363 8.422 1.00 34.78 232 ALA A C 1
ATOM 1753 O O . ALA A 1 232 ? 15.757 -10.207 8.150 1.00 34.78 232 ALA A O 1
ATOM 1754 N N . TYR A 1 233 ? 16.353 -8.070 8.212 1.00 38.28 233 TYR A N 1
ATOM 1755 C CA . TYR A 1 233 ? 15.104 -7.585 7.629 1.00 38.28 233 TYR A CA 1
ATOM 1756 C C . TYR A 1 233 ? 15.066 -7.787 6.108 1.00 38.28 233 TYR A C 1
ATOM 1758 O O . TYR A 1 233 ? 15.258 -6.858 5.329 1.00 38.28 233 TYR A O 1
ATOM 1766 N N . HIS A 1 234 ? 14.770 -9.008 5.678 1.00 34.09 234 HIS A N 1
ATOM 1767 C CA . HIS A 1 234 ? 14.219 -9.265 4.351 1.00 34.09 234 HIS A CA 1
ATOM 1768 C C . HIS A 1 234 ? 12.712 -9.469 4.497 1.00 34.09 234 HIS A C 1
ATOM 1770 O O . HIS A 1 234 ? 12.265 -10.219 5.367 1.00 34.09 234 HIS A O 1
ATOM 1776 N N . TRP A 1 235 ? 11.923 -8.775 3.670 1.00 32.59 235 TRP A N 1
ATOM 1777 C CA . TRP A 1 235 ? 10.460 -8.848 3.669 1.00 32.59 235 TRP A CA 1
ATOM 1778 C C . TRP A 1 235 ? 9.977 -10.299 3.511 1.00 32.59 235 TRP A C 1
ATOM 1780 O O . TRP A 1 235 ? 9.863 -10.853 2.418 1.00 32.59 235 TRP A O 1
ATOM 1790 N N . SER A 1 236 ? 9.673 -10.924 4.642 1.00 35.78 236 SER A N 1
ATOM 1791 C CA . SER A 1 236 ? 9.116 -12.265 4.743 1.00 35.78 236 SER A CA 1
ATOM 1792 C C . SER A 1 236 ? 8.078 -12.259 5.862 1.00 35.78 236 SER A C 1
ATOM 1794 O O . SER A 1 236 ? 8.260 -11.613 6.888 1.00 35.78 236 SER A O 1
ATOM 1796 N N . ARG A 1 237 ? 6.930 -12.896 5.639 1.00 43.66 237 ARG A N 1
ATOM 1797 C CA . ARG A 1 237 ? 5.807 -12.965 6.583 1.00 43.66 237 ARG A CA 1
ATOM 1798 C C . ARG A 1 237 ? 5.302 -14.408 6.551 1.00 43.66 237 ARG A C 1
ATOM 1800 O O . ARG A 1 237 ? 5.122 -14.955 5.464 1.00 43.66 237 ARG A O 1
ATOM 1807 N N . ARG A 1 238 ? 5.135 -15.040 7.715 1.00 26.61 238 ARG A N 1
ATOM 1808 C CA . ARG A 1 238 ? 4.543 -16.380 7.862 1.00 26.61 238 ARG A CA 1
ATOM 1809 C C . ARG A 1 238 ? 3.068 -16.215 8.207 1.00 26.61 238 ARG A C 1
ATOM 1811 O O . ARG A 1 238 ? 2.718 -15.300 8.943 1.00 26.61 238 ARG A O 1
ATOM 1818 N N . CYS A 1 239 ? 2.219 -17.125 7.753 1.00 30.34 239 CYS A N 1
ATOM 1819 C CA . CYS A 1 239 ? 0.832 -17.173 8.197 1.00 30.34 239 CYS A CA 1
ATOM 1820 C C . CYS A 1 239 ? 0.465 -18.532 8.736 1.00 30.34 239 CYS A C 1
ATOM 1822 O O . CYS A 1 239 ? 1.032 -19.557 8.358 1.00 30.34 239 CYS A O 1
ATOM 1824 N N . PHE A 1 240 ? -0.484 -18.504 9.660 1.00 26.56 240 PHE A N 1
ATOM 1825 C CA . PHE A 1 240 ? -0.976 -19.679 10.341 1.00 26.56 240 PHE A CA 1
ATOM 1826 C C . PHE A 1 240 ? -2.382 -20.000 9.837 1.00 26.56 240 PHE A C 1
ATOM 1828 O O . PHE A 1 240 ? -3.301 -19.201 9.988 1.00 26.56 240 PHE A O 1
ATOM 1835 N N . SER A 1 241 ? -2.563 -21.201 9.288 1.00 25.17 241 SER A N 1
ATOM 1836 C CA . SER A 1 241 ? -3.876 -21.836 9.171 1.00 25.17 241 SER A CA 1
ATOM 1837 C C . SER A 1 241 ? -4.246 -22.443 10.526 1.00 25.17 241 SER A C 1
ATOM 1839 O O . SER A 1 241 ? -3.457 -23.213 11.086 1.00 25.17 241 SER A O 1
ATOM 1841 N N . ARG A 1 242 ? -5.442 -22.175 11.059 1.00 24.06 242 ARG A N 1
ATOM 1842 C CA . ARG A 1 242 ? -5.923 -22.879 12.256 1.00 24.06 242 ARG A CA 1
ATOM 1843 C C . ARG A 1 242 ? -6.570 -24.205 11.854 1.00 24.06 242 ARG A C 1
ATOM 1845 O O . ARG A 1 242 ? -7.578 -24.237 11.159 1.00 24.06 242 ARG A O 1
ATOM 1852 N N . ARG A 1 243 ? -5.989 -25.306 12.333 1.00 24.45 243 ARG A N 1
ATOM 1853 C CA . ARG A 1 243 ? -6.574 -26.651 12.318 1.00 24.45 243 ARG A CA 1
ATOM 1854 C C . ARG A 1 243 ? -7.473 -26.776 13.551 1.00 24.45 243 ARG A C 1
ATOM 1856 O O . ARG A 1 243 ? -6.957 -26.850 14.661 1.00 24.45 243 ARG A O 1
ATOM 1863 N N . THR A 1 244 ? -8.790 -26.811 13.384 1.00 29.59 244 THR A N 1
ATOM 1864 C CA . THR A 1 244 ? -9.718 -27.229 14.447 1.00 29.59 244 THR A CA 1
ATOM 1865 C C . THR A 1 244 ? -10.123 -28.683 14.210 1.00 29.59 244 THR A C 1
ATOM 1867 O O . THR A 1 244 ? -10.820 -29.014 13.256 1.00 29.59 244 THR A O 1
ATOM 1870 N N . ARG A 1 245 ? -9.653 -29.588 15.078 1.00 27.81 245 ARG A N 1
ATOM 1871 C CA . ARG A 1 245 ? -10.329 -30.872 15.315 1.00 27.81 245 ARG A CA 1
ATOM 1872 C C . ARG A 1 245 ? -11.454 -30.606 16.314 1.00 27.81 245 ARG A C 1
ATOM 1874 O O . ARG A 1 245 ? -11.181 -30.059 17.376 1.00 27.81 245 ARG A O 1
ATOM 1881 N N . GLY A 1 246 ? -12.676 -31.018 15.989 1.00 24.80 246 GLY A N 1
ATOM 1882 C CA . GLY A 1 246 ? -13.805 -30.989 16.919 1.00 24.80 246 GLY A CA 1
ATOM 1883 C C . GLY A 1 246 ? -15.145 -31.014 16.197 1.00 24.80 246 GLY A C 1
ATOM 1884 O O . GLY A 1 246 ? -15.585 -30.011 15.657 1.00 24.80 246 GLY A O 1
ATOM 1885 N N . SER A 1 247 ? -15.744 -32.194 16.157 1.00 27.91 247 SER A N 1
ATOM 1886 C CA . SER A 1 247 ? -17.011 -32.552 15.529 1.00 27.91 247 SER A CA 1
ATOM 1887 C C . SER A 1 247 ? -18.260 -31.974 16.213 1.00 27.91 247 SER A C 1
ATOM 1889 O O . SER A 1 247 ? -18.267 -31.777 17.423 1.00 27.91 247 SER A O 1
ATOM 1891 N N . VAL A 1 248 ? -19.345 -31.954 15.423 1.00 28.73 248 VAL A N 1
ATOM 1892 C CA . VAL A 1 248 ? -20.786 -31.955 15.772 1.00 28.73 248 VAL A CA 1
ATOM 1893 C C . VAL A 1 248 ? -21.503 -30.598 15.755 1.00 28.73 248 VAL A C 1
ATOM 1895 O O . VAL A 1 248 ? -21.273 -29.733 16.587 1.00 28.73 248 VAL A O 1
ATOM 1898 N N . GLY A 1 249 ? -22.504 -30.511 14.866 1.00 24.55 249 GLY A N 1
ATOM 1899 C CA . GLY A 1 249 ? -23.754 -29.791 15.136 1.00 24.55 249 GLY A CA 1
ATOM 1900 C C . GLY A 1 249 ? -24.042 -28.583 14.248 1.00 24.55 249 GLY A C 1
ATOM 1901 O O . GLY A 1 249 ? -23.576 -27.483 14.506 1.00 24.55 249 GLY A O 1
ATOM 1902 N N . ARG A 1 250 ? -24.895 -28.772 13.231 1.00 35.12 250 ARG A N 1
ATOM 1903 C CA . ARG A 1 250 ? -25.552 -27.693 12.471 1.00 35.12 250 ARG A CA 1
ATOM 1904 C C . ARG A 1 250 ? -26.218 -26.674 13.411 1.00 35.12 250 ARG A C 1
ATOM 1906 O O . ARG A 1 250 ? -27.077 -27.082 14.188 1.00 35.12 250 ARG A O 1
ATOM 1913 N N . LYS A 1 251 ? -25.948 -25.376 13.216 1.00 25.48 251 LYS A N 1
ATOM 1914 C CA . LYS A 1 251 ? -26.933 -24.292 12.966 1.00 25.48 251 LYS A CA 1
ATOM 1915 C C . LYS A 1 251 ? -26.259 -22.909 13.035 1.00 25.48 251 LYS A C 1
ATOM 1917 O O . LYS A 1 251 ? -25.449 -22.654 13.912 1.00 25.48 251 LYS A O 1
ATOM 1922 N N . ASN A 1 252 ? -26.628 -22.057 12.077 1.00 32.94 252 ASN A N 1
ATOM 1923 C CA . ASN A 1 252 ? -26.423 -20.608 11.958 1.00 32.94 252 ASN A CA 1
ATOM 1924 C C . ASN A 1 252 ? -25.689 -19.872 13.096 1.00 32.94 252 ASN A C 1
ATOM 1926 O O . ASN A 1 252 ? -26.276 -19.596 14.137 1.00 32.94 252 ASN A O 1
ATOM 1930 N N . ALA A 1 253 ? -24.483 -19.389 12.787 1.00 27.38 253 ALA A N 1
ATOM 1931 C CA . ALA A 1 253 ? -23.955 -18.114 13.273 1.00 27.38 253 ALA A CA 1
ATOM 1932 C C . ALA A 1 253 ? -22.826 -17.668 12.330 1.00 27.38 253 ALA A C 1
ATOM 1934 O O . ALA A 1 253 ? -21.670 -18.046 12.497 1.00 27.38 253 ALA A O 1
ATOM 1935 N N . ASN A 1 254 ? -23.163 -16.880 11.307 1.00 27.23 254 ASN A N 1
ATOM 1936 C CA . ASN A 1 254 ? -22.186 -16.278 10.400 1.00 27.23 254 ASN A CA 1
ATOM 1937 C C . ASN A 1 254 ? -21.544 -15.061 11.099 1.00 27.23 254 ASN A C 1
ATOM 1939 O O . ASN A 1 254 ? -21.773 -13.919 10.719 1.00 27.23 254 ASN A O 1
ATOM 1943 N N . LYS A 1 255 ? -20.796 -15.295 12.185 1.00 23.59 255 LYS A N 1
ATOM 1944 C CA . LYS A 1 255 ? -19.917 -14.290 12.795 1.00 23.59 255 LYS A CA 1
ATOM 1945 C C . LYS A 1 255 ? -18.535 -14.448 12.167 1.00 23.59 255 LYS A C 1
ATOM 1947 O O . LYS A 1 255 ? -17.730 -15.256 12.621 1.00 23.59 255 LYS A O 1
ATOM 1952 N N . ARG A 1 256 ? -18.284 -13.707 11.085 1.00 28.70 256 ARG A N 1
ATOM 1953 C CA . ARG A 1 256 ? -16.940 -13.556 10.514 1.00 28.70 256 ARG A CA 1
ATOM 1954 C C . ARG A 1 256 ? -16.181 -12.561 11.390 1.00 28.70 256 ARG A C 1
ATOM 1956 O O . ARG A 1 256 ? -16.391 -11.359 11.289 1.00 28.70 256 ARG A O 1
ATOM 1963 N N . GLY A 1 257 ? -15.369 -13.071 12.311 1.00 22.95 257 GLY A N 1
ATOM 1964 C CA . GLY A 1 257 ? -14.385 -12.252 13.010 1.00 22.95 257 GLY A CA 1
ATOM 1965 C C . GLY A 1 257 ? -13.201 -12.003 12.080 1.00 22.95 257 GLY A C 1
ATOM 1966 O O . GLY A 1 257 ? -12.583 -12.961 11.619 1.00 22.95 257 GLY A O 1
ATOM 1967 N N . TYR A 1 258 ? -12.895 -10.740 11.796 1.00 30.16 258 TYR A N 1
ATOM 1968 C CA . TYR A 1 258 ? -11.659 -10.356 11.121 1.00 30.16 258 TYR A CA 1
ATOM 1969 C C . TYR A 1 258 ? -10.567 -10.226 12.186 1.00 30.16 258 TYR A C 1
ATOM 1971 O O . TYR A 1 258 ? -10.667 -9.382 13.072 1.00 30.16 258 TYR A O 1
ATOM 1979 N N . SER A 1 259 ? -9.547 -11.082 12.133 1.00 22.70 259 SER A N 1
ATOM 1980 C CA . SER A 1 259 ? -8.323 -10.911 12.921 1.00 22.70 259 SER A CA 1
ATOM 1981 C C . SER A 1 259 ? -7.299 -10.219 12.031 1.00 22.70 259 SER A C 1
ATOM 1983 O O . SER A 1 259 ? -6.925 -10.753 10.985 1.00 22.70 259 SER A O 1
ATOM 1985 N N . PHE A 1 260 ? -6.886 -9.016 12.424 1.00 29.58 260 PHE A N 1
ATOM 1986 C CA . PHE A 1 260 ? -5.828 -8.281 11.743 1.00 29.58 260 PHE A CA 1
ATOM 1987 C C . PHE A 1 260 ? -4.482 -8.927 12.066 1.00 29.58 260 PHE A C 1
ATOM 1989 O O . PHE A 1 260 ? -4.111 -9.098 13.224 1.00 29.58 260 PHE A O 1
ATOM 1996 N N . CYS A 1 261 ? -3.766 -9.339 11.021 1.00 26.28 261 CYS A N 1
ATOM 1997 C CA . CYS A 1 261 ? -2.474 -9.991 11.158 1.00 26.28 261 CYS A CA 1
ATOM 1998 C C . CYS A 1 261 ? -1.366 -8.933 11.194 1.00 26.28 261 CYS A C 1
ATOM 2000 O O . CYS A 1 261 ? -1.043 -8.306 10.184 1.00 26.28 261 CYS A O 1
ATOM 2002 N N . GLN A 1 262 ? -0.757 -8.771 12.364 1.00 29.42 262 GLN A N 1
ATOM 2003 C CA . GLN A 1 262 ? 0.512 -8.080 12.540 1.00 29.42 262 GLN A CA 1
ATOM 2004 C C . GLN A 1 262 ? 1.634 -8.994 12.037 1.00 29.42 262 GLN A C 1
ATOM 2006 O O . GLN A 1 262 ? 1.861 -10.071 12.587 1.00 29.42 262 GLN A O 1
ATOM 2011 N N . CYS A 1 263 ? 2.313 -8.618 10.954 1.00 30.34 263 CYS A N 1
ATOM 2012 C CA . CYS A 1 263 ? 3.258 -9.524 10.305 1.00 30.34 263 CYS A CA 1
ATOM 2013 C C . CYS A 1 263 ? 4.724 -9.089 10.461 1.00 30.34 263 CYS A C 1
ATOM 2015 O O . CYS A 1 263 ? 5.153 -8.100 9.861 1.00 30.34 263 CYS A O 1
ATOM 2017 N N . GLY A 1 264 ? 5.484 -9.924 11.181 1.00 25.95 264 GLY A N 1
ATOM 2018 C CA . GLY A 1 264 ? 6.950 -9.979 11.246 1.00 25.95 264 GLY A CA 1
ATOM 2019 C C . GLY A 1 264 ? 7.535 -11.299 10.686 1.00 25.95 264 GLY A C 1
ATOM 2020 O O . GLY A 1 264 ? 6.816 -12.275 10.478 1.00 25.95 264 GLY A O 1
ATOM 2021 N N . CYS A 1 265 ? 8.845 -11.260 10.418 1.00 28.31 265 CYS A N 1
ATOM 2022 C CA . CYS A 1 265 ? 9.778 -12.114 9.644 1.00 28.31 265 CYS A CA 1
ATOM 2023 C C . CYS A 1 265 ? 9.747 -13.667 9.761 1.00 28.31 265 CYS A C 1
ATOM 2025 O O . CYS A 1 265 ? 9.576 -14.179 10.866 1.00 28.31 265 CYS A O 1
ATOM 2027 N N . ARG A 1 266 ? 10.064 -14.401 8.651 1.00 28.94 266 ARG A N 1
ATOM 2028 C CA . ARG A 1 266 ? 11.049 -15.536 8.573 1.00 28.94 266 ARG A CA 1
ATOM 2029 C C . ARG A 1 266 ? 11.323 -16.128 7.152 1.00 28.94 266 ARG A C 1
ATOM 2031 O O . ARG A 1 266 ? 10.412 -16.247 6.336 1.00 28.94 266 ARG A O 1
ATOM 2038 N N . ASP A 1 267 ? 12.573 -16.586 6.976 1.00 27.55 267 ASP A N 1
ATOM 2039 C CA . ASP A 1 267 ? 13.343 -17.136 5.828 1.00 27.55 267 ASP A CA 1
ATOM 2040 C C . ASP A 1 267 ? 12.880 -18.420 5.094 1.00 27.55 267 ASP A C 1
ATOM 2042 O O . ASP A 1 267 ? 12.309 -19.334 5.693 1.00 27.55 267 ASP A O 1
ATOM 2046 N N . GLU A 1 268 ? 13.336 -18.558 3.835 1.00 23.97 268 GLU A N 1
ATOM 2047 C CA . GLU A 1 268 ? 13.741 -19.838 3.219 1.00 23.97 268 GLU A CA 1
ATOM 2048 C C . GLU A 1 268 ? 15.284 -19.915 3.141 1.00 23.97 268 GLU A C 1
ATOM 2050 O O . GLU A 1 268 ? 15.929 -19.113 2.468 1.00 23.97 268 GLU A O 1
ATOM 2055 N N . MET A 1 269 ? 15.880 -20.903 3.820 1.00 22.81 269 MET A N 1
ATOM 2056 C CA . MET A 1 269 ? 17.272 -21.332 3.623 1.00 22.81 269 MET A CA 1
ATOM 2057 C C . MET A 1 269 ? 17.385 -22.181 2.347 1.00 22.81 269 MET A C 1
ATOM 2059 O O . MET A 1 269 ? 16.671 -23.176 2.214 1.00 22.81 269 MET A O 1
ATOM 2063 N N . TYR A 1 270 ? 18.358 -21.892 1.479 1.00 21.98 270 TYR A N 1
ATOM 2064 C CA . TYR A 1 270 ? 18.940 -22.921 0.609 1.00 21.98 270 TYR A CA 1
ATOM 2065 C C . TYR A 1 270 ? 20.040 -23.679 1.376 1.00 21.98 270 TYR A C 1
ATOM 2067 O O . TYR A 1 270 ? 20.796 -23.058 2.128 1.00 21.98 270 TYR A O 1
ATOM 2075 N N . PRO A 1 271 ? 20.148 -25.013 1.226 1.00 24.92 271 PRO A N 1
ATOM 2076 C CA . PRO A 1 271 ? 21.074 -25.821 2.005 1.00 24.92 271 PRO A CA 1
ATOM 2077 C C . PRO A 1 271 ? 22.514 -25.600 1.538 1.00 24.92 271 PRO A C 1
ATOM 2079 O O . PRO A 1 271 ? 22.894 -25.983 0.431 1.00 24.92 271 PRO A O 1
ATOM 2082 N N . ALA A 1 272 ? 23.343 -25.047 2.422 1.00 24.14 272 ALA A N 1
ATOM 2083 C CA . ALA A 1 272 ? 24.783 -25.209 2.328 1.00 24.14 272 ALA A CA 1
ATOM 2084 C C . ALA A 1 272 ? 25.110 -26.698 2.521 1.00 24.14 272 ALA A C 1
ATOM 2086 O O . ALA A 1 272 ? 24.972 -27.250 3.615 1.00 24.14 272 ALA A O 1
ATOM 2087 N N . TRP A 1 273 ? 25.529 -27.352 1.442 1.00 22.73 273 TRP A N 1
ATOM 2088 C CA . TRP A 1 273 ? 26.175 -28.657 1.480 1.00 22.73 273 TRP A CA 1
ATOM 2089 C C . TRP A 1 273 ? 27.422 -28.569 2.374 1.00 22.73 273 TRP A C 1
ATOM 2091 O O . TRP A 1 273 ? 28.463 -28.062 1.965 1.00 22.73 273 TRP A O 1
ATOM 2101 N N . ARG A 1 274 ? 27.328 -29.061 3.613 1.00 25.66 274 ARG A N 1
ATOM 2102 C CA . ARG A 1 274 ? 28.493 -29.475 4.401 1.00 25.66 274 ARG A CA 1
ATOM 2103 C C . ARG A 1 274 ? 28.628 -30.987 4.269 1.00 25.66 274 ARG A C 1
ATOM 2105 O O . ARG A 1 274 ? 28.036 -31.742 5.034 1.00 25.66 274 ARG A O 1
ATOM 2112 N N . SER A 1 275 ? 29.418 -31.431 3.296 1.00 28.06 275 SER A N 1
ATOM 2113 C CA . SER A 1 275 ? 30.001 -32.769 3.320 1.00 28.06 275 SER A CA 1
ATOM 2114 C C . SER A 1 275 ? 31.138 -32.772 4.341 1.00 28.06 275 SER A C 1
ATOM 2116 O O . SER A 1 275 ? 32.250 -32.336 4.061 1.00 28.06 275 SER A O 1
ATOM 2118 N N . GLY A 1 276 ? 30.832 -33.235 5.547 1.00 24.73 276 GLY A N 1
ATOM 2119 C CA . GLY A 1 276 ? 31.816 -33.586 6.557 1.00 24.73 276 GLY A CA 1
ATOM 2120 C C . GLY A 1 276 ? 31.376 -34.874 7.233 1.00 24.73 276 GLY A C 1
ATOM 2121 O O . GLY A 1 276 ? 30.587 -34.837 8.172 1.00 24.73 276 GLY A O 1
ATOM 2122 N N . ARG A 1 277 ? 31.866 -36.015 6.742 1.00 27.12 277 ARG A N 1
ATOM 2123 C CA . ARG A 1 277 ? 31.998 -37.233 7.542 1.00 27.12 277 ARG A CA 1
ATOM 2124 C C . ARG A 1 277 ? 33.380 -37.817 7.315 1.00 27.12 277 ARG A C 1
ATOM 2126 O O . ARG A 1 277 ? 33.754 -38.106 6.188 1.00 27.12 277 ARG A O 1
ATOM 2133 N N . HIS A 1 278 ? 34.076 -37.931 8.437 1.00 29.98 278 HIS A N 1
ATOM 2134 C CA . HIS A 1 278 ? 34.986 -38.998 8.818 1.00 29.98 278 HIS A CA 1
ATOM 2135 C C . HIS A 1 278 ? 35.213 -40.108 7.790 1.00 29.98 278 HIS A C 1
ATOM 2137 O O . HIS A 1 278 ? 34.337 -40.944 7.566 1.00 29.98 278 HIS A O 1
ATOM 2143 N N . SER A 1 279 ? 36.450 -40.159 7.314 1.00 32.91 279 SER A N 1
ATOM 2144 C CA . SER A 1 279 ? 37.392 -41.253 7.582 1.00 32.91 279 SER A CA 1
ATOM 2145 C C . SER A 1 279 ? 38.800 -40.696 7.453 1.00 32.91 279 SER A C 1
ATOM 2147 O O . SER A 1 279 ? 39.031 -40.036 6.415 1.00 32.91 279 SER A O 1
#

Sequence (279 aa):
MPTLPEGGGKYQANHYLEIGGGPAATAAVAIAKLGVEVDFIGRVGDDSCGNTLLAEIRKARFRCGIQLEGWGVNTAFCRRYPNARSSQSAILVDQHGERIIVNYPSPDLGTDAEWLEAIDFSRYDLILADVRWHSGTEKAFSLARLAGVTTLLDADMTPQDISPLVALADHAVFSTPGLKRMTGLQSPEEGLFQATTQTAGKVYVTLGSEGSLWIEDGHLCQQEAFSVNVVAYHWSRRCFSRRTRGSVGRKNANKRGYSFCQCGCRDEMYPAWRSGRHS

Nearest PDB structures (foldseek):
  7agk-assembly2_B  TM=9.787E-01  e=1.174E-31  Escherichia coli K-12
  7agh-assembly1_B  TM=9.690E-01  e=1.908E-31  Escherichia coli K-12
  7agh-assembly2_A  TM=9.707E-01  e=1.422E-29  Escherichia coli K-12
  3h49-assembly3_B-2  TM=7.826E-01  e=6.251E-12  Escherichia coli K-12
  3k9e-assembly1_A  TM=7.029E-01  e=3.237E-10  Escherichia coli O6

Solvent-accessible surface area (backbone atoms only — not comparable to full-atom values): 17209 Å² total; per-residue (Å²): 48,82,64,75,84,91,68,94,81,88,82,74,69,82,74,87,86,89,76,64,64,58,69,54,57,46,50,39,44,56,45,21,71,65,79,41,92,39,78,44,74,49,77,30,11,68,36,71,64,26,50,46,30,57,52,49,39,40,62,47,51,44,80,59,100,70,64,89,74,38,59,28,33,41,50,89,61,40,47,67,38,83,97,17,53,37,61,49,68,52,73,48,47,23,72,89,60,53,71,50,76,50,78,43,78,37,84,62,62,68,71,83,36,73,74,55,74,79,54,77,46,64,84,44,79,62,48,76,39,41,65,86,48,56,56,40,37,45,48,51,32,53,50,20,52,76,52,74,24,46,24,35,32,45,39,49,74,58,97,67,88,53,63,74,52,40,44,55,13,48,32,28,40,20,34,57,68,16,40,28,66,76,62,71,36,86,50,68,67,62,24,48,60,56,53,44,76,50,23,94,32,45,45,34,36,43,55,72,82,68,13,36,40,35,58,56,99,90,38,84,43,77,46,75,44,82,90,70,88,89,73,76,92,59,99,34,64,74,85,83,84,87,84,82,87,82,86,87,80,95,76,93,76,94,73,84,78,85,78,85,80,86,76,61,72,62,86,85,84,78,83,79,86,77,92,78,77,92,130

pLDDT: mean 79.02, std 25.9, range [21.98, 98.56]

Secondary structure (DSSP, 8-state):
--S---SSS----S--------HHHHHHHHHHTTT---B--EEEESSHHHHHHHHHHHH-----SS-S-PPPPB-TTEEEETT-PPPEEEEEE-TT--EEEEEE--TTS----GGGGGS-GGG-SEEEEESSSHHHHHHHHHHHHHTT-EEEEEE---SS--HHHHHT-SEEEEEHHHHHHHH--S-HHHHHHHHHTT-SSEEEEE-GGG-EEEEETTEEEEEPPPP----S-----------------------------------------------

Radius of gyration: 20.84 Å; Cα contacts (8 Å, |Δi|>4): 455; chains: 1; bounding box: 64×58×45 Å

Mean predicted aligned error: 10.95 Å

InterPro domains:
  IPR011611 Carbohydrate kinase PfkB [PF00294] (12-231)
  IPR029056 Ribokinase-like [G3DSA:3.40.1190.20] (1-232)
  IPR029056 Ribokinase-like [SSF53613] (5-231)

Organism: Escherichia coli (NCBI:txid562)